Protein AF-0000000076604601 (afdb_homodimer)

Structure (mmCIF, N/CA/C/O backbone):
data_AF-0000000076604601-model_v1
#
loop_
_entity.id
_entity.type
_entity.pdbx_description
1 polymer 'GNAT family N-acetyltransferase'
#
loop_
_atom_site.group_PDB
_atom_site.id
_atom_site.type_symbol
_atom_site.label_atom_id
_atom_site.label_alt_id
_atom_site.label_comp_id
_atom_site.label_asym_id
_atom_site.label_entity_id
_atom_site.label_seq_id
_atom_site.pdbx_PDB_ins_code
_atom_site.Cartn_x
_atom_site.Cartn_y
_atom_site.Cartn_z
_atom_site.occupancy
_atom_site.B_iso_or_equiv
_atom_site.auth_seq_id
_atom_site.auth_comp_id
_atom_site.auth_asym_id
_atom_site.auth_atom_id
_atom_site.pdbx_PDB_model_num
ATOM 1 N N . MET A 1 1 ? 18.906 -7.867 -16.688 1 62.47 1 MET A N 1
ATOM 2 C CA . MET A 1 1 ? 18.516 -7.91 -15.273 1 62.47 1 MET A CA 1
ATOM 3 C C . MET A 1 1 ? 17.484 -9 -15.031 1 62.47 1 MET A C 1
ATOM 5 O O . MET A 1 1 ? 16.438 -9.039 -15.695 1 62.47 1 MET A O 1
ATOM 9 N N . SER A 1 2 ? 17.812 -10.211 -14.391 1 83.69 2 SER A N 1
ATOM 10 C CA . SER A 1 2 ? 17.016 -11.422 -14.547 1 83.69 2 SER A CA 1
ATOM 11 C C . SER A 1 2 ? 16.109 -11.641 -13.336 1 83.69 2 SER A C 1
ATOM 13 O O . SER A 1 2 ? 16.531 -11.469 -12.195 1 83.69 2 SER A O 1
ATOM 15 N N . ILE A 1 3 ? 14.797 -11.734 -13.438 1 94.38 3 ILE A N 1
ATOM 16 C CA . ILE A 1 3 ? 13.797 -12.109 -12.438 1 94.38 3 ILE A CA 1
ATOM 17 C C . ILE A 1 3 ? 13.945 -13.586 -12.102 1 94.38 3 ILE A C 1
ATOM 19 O O . ILE A 1 3 ? 14.141 -14.422 -12.992 1 94.38 3 ILE A O 1
ATOM 23 N N . THR A 1 4 ? 13.977 -13.922 -10.805 1 96.75 4 THR A N 1
ATOM 24 C CA . THR A 1 4 ? 13.984 -15.312 -10.367 1 96.75 4 THR A CA 1
ATOM 25 C C . THR A 1 4 ? 12.891 -15.555 -9.328 1 96.75 4 THR A C 1
ATOM 27 O O . THR A 1 4 ? 12.453 -14.625 -8.648 1 96.75 4 THR A O 1
ATOM 30 N N . LEU A 1 5 ? 12.438 -16.797 -9.266 1 97.94 5 LEU A N 1
ATOM 31 C CA . LEU A 1 5 ? 11.469 -17.219 -8.266 1 97.94 5 LEU A CA 1
ATOM 32 C C . LEU A 1 5 ? 12.141 -18.094 -7.203 1 97.94 5 LEU A C 1
ATOM 34 O O . LEU A 1 5 ? 12.914 -19 -7.531 1 97.94 5 LEU A O 1
ATOM 38 N N . HIS A 1 6 ? 11.852 -17.75 -6.004 1 97.38 6 HIS A N 1
ATOM 39 C CA . HIS A 1 6 ? 12.406 -18.484 -4.875 1 97.38 6 HIS A CA 1
ATOM 40 C C . HIS A 1 6 ? 11.305 -18.922 -3.908 1 97.38 6 HIS A C 1
ATOM 42 O O . HIS A 1 6 ? 10.586 -18.078 -3.367 1 97.38 6 HIS A O 1
ATOM 48 N N . GLU A 1 7 ? 11.242 -20.266 -3.752 1 98 7 GLU A N 1
ATOM 49 C CA . GLU A 1 7 ? 10.266 -20.734 -2.771 1 98 7 GLU A CA 1
ATOM 50 C C . GLU A 1 7 ? 10.539 -20.141 -1.395 1 98 7 GLU A C 1
ATOM 52 O O . GLU A 1 7 ? 11.68 -20.109 -0.941 1 98 7 GLU A O 1
ATOM 57 N N . VAL A 1 8 ? 9.5 -19.672 -0.761 1 98.56 8 VAL A N 1
ATOM 58 C CA . VAL A 1 8 ? 9.664 -19.016 0.536 1 98.56 8 VAL A CA 1
ATOM 59 C C . VAL A 1 8 ? 9.812 -20.078 1.628 1 98.56 8 VAL A C 1
ATOM 61 O O . VAL A 1 8 ? 8.945 -20.938 1.798 1 98.56 8 VAL A O 1
ATOM 64 N N . LEU A 1 9 ? 10.883 -20 2.318 1 97.31 9 LEU A N 1
ATOM 65 C CA . LEU A 1 9 ? 11.086 -20.891 3.451 1 97.31 9 LEU A CA 1
ATOM 66 C C . LEU A 1 9 ? 10.305 -20.422 4.668 1 97.31 9 LEU A C 1
ATOM 68 O O . LEU A 1 9 ? 10 -19.234 4.797 1 97.31 9 LEU A O 1
ATOM 72 N N . GLN A 1 10 ? 9.977 -21.406 5.508 1 97.44 10 GLN A N 1
ATOM 73 C CA . GLN A 1 10 ? 9.266 -21.062 6.73 1 97.44 10 GLN A CA 1
ATOM 74 C C . GLN A 1 10 ? 10.047 -20.031 7.543 1 97.44 10 GLN A C 1
ATOM 76 O O . GLN A 1 10 ? 9.453 -19.156 8.188 1 97.44 10 GLN A O 1
ATOM 81 N N . SER A 1 11 ? 11.367 -20.078 7.52 1 97.56 11 SER A N 1
ATOM 82 C CA . SER A 1 11 ? 12.211 -19.141 8.25 1 97.56 11 SER A CA 1
ATOM 83 C C . SER A 1 11 ? 12.062 -17.719 7.707 1 97.56 11 SER A C 1
ATOM 85 O O . SER A 1 11 ? 12.484 -16.766 8.352 1 97.56 11 SER A O 1
ATOM 87 N N . GLU A 1 12 ? 11.492 -17.531 6.496 1 97.94 12 GLU A N 1
ATOM 88 C CA . GLU A 1 12 ? 11.312 -16.234 5.848 1 97.94 12 GLU A CA 1
ATOM 89 C C . GLU A 1 12 ? 9.875 -15.75 5.984 1 97.94 12 GLU A C 1
ATOM 91 O O . GLU A 1 12 ? 9.484 -14.773 5.344 1 97.94 12 GLU A O 1
ATOM 96 N N . LYS A 1 13 ? 9.109 -16.438 6.824 1 98.06 13 LYS A N 1
ATOM 97 C CA . LYS A 1 13 ? 7.664 -16.219 6.879 1 98.06 13 LYS A CA 1
ATOM 98 C C . LYS A 1 13 ? 7.344 -14.781 7.277 1 98.06 13 LYS A C 1
ATOM 100 O O . LYS A 1 13 ? 6.355 -14.211 6.809 1 98.06 13 LYS A O 1
ATOM 105 N N . ASP A 1 14 ? 8.18 -14.203 8.164 1 98 14 ASP A N 1
ATOM 106 C CA . ASP A 1 14 ? 7.879 -12.852 8.633 1 98 14 ASP A CA 1
ATOM 107 C C . ASP A 1 14 ? 8.039 -11.836 7.512 1 98 14 ASP A C 1
ATOM 109 O O . ASP A 1 14 ? 7.281 -10.867 7.43 1 98 14 ASP A O 1
ATOM 113 N N . VAL A 1 15 ? 9.039 -12.031 6.648 1 98.5 15 VAL A N 1
ATOM 114 C CA . VAL A 1 15 ? 9.211 -11.164 5.492 1 98.5 15 VAL A CA 1
ATOM 115 C C . VAL A 1 15 ? 7.988 -11.25 4.586 1 98.5 15 VAL A C 1
ATOM 117 O O . VAL A 1 15 ? 7.445 -10.234 4.156 1 98.5 15 VAL A O 1
ATOM 120 N N . LEU A 1 16 ? 7.555 -12.453 4.352 1 98.75 16 LEU A N 1
ATOM 121 C CA . LEU A 1 16 ? 6.391 -12.664 3.498 1 98.75 16 LEU A CA 1
ATOM 122 C C . LEU A 1 16 ? 5.145 -12.039 4.117 1 98.75 16 LEU A C 1
ATOM 124 O O . LEU A 1 16 ? 4.324 -11.453 3.408 1 98.75 16 LEU A O 1
ATOM 128 N N . ARG A 1 17 ? 5.012 -12.172 5.387 1 98.5 17 ARG A N 1
ATOM 129 C CA . ARG A 1 17 ? 3.869 -11.586 6.078 1 98.5 17 ARG A CA 1
ATOM 130 C C . ARG A 1 17 ? 3.812 -10.078 5.867 1 98.5 17 ARG A C 1
ATOM 132 O O . ARG A 1 17 ? 2.738 -9.516 5.633 1 98.5 17 ARG A O 1
ATOM 139 N N . ASN A 1 18 ? 4.934 -9.477 5.949 1 98.62 18 ASN A N 1
ATOM 140 C CA . ASN A 1 18 ? 5 -8.039 5.73 1 98.62 18 ASN A CA 1
ATOM 141 C C . ASN A 1 18 ? 4.652 -7.676 4.289 1 98.62 18 ASN A C 1
ATOM 143 O O . ASN A 1 18 ? 3.928 -6.711 4.047 1 98.62 18 ASN A O 1
ATOM 147 N N . PHE A 1 19 ? 5.102 -8.438 3.357 1 98.81 19 PHE A N 1
ATOM 148 C CA . PHE A 1 19 ? 4.746 -8.234 1.959 1 98.81 19 PHE A CA 1
ATOM 149 C C . PHE A 1 19 ? 3.248 -8.406 1.749 1 98.81 19 PHE A C 1
ATOM 151 O O . PHE A 1 19 ? 2.625 -7.637 1.012 1 98.81 19 PHE A O 1
ATOM 158 N N . TYR A 1 20 ? 2.695 -9.398 2.436 1 98.75 20 TYR A N 1
ATOM 159 C CA . TYR A 1 20 ? 1.266 -9.648 2.295 1 98.75 20 TYR A CA 1
ATOM 160 C C . TYR A 1 20 ? 0.453 -8.461 2.811 1 98.75 20 TYR A C 1
ATOM 162 O O . TYR A 1 20 ? -0.611 -8.148 2.271 1 98.75 20 TYR A O 1
ATOM 170 N N . SER A 1 21 ? 0.973 -7.887 3.848 1 98.81 21 SER A N 1
ATOM 171 C CA . SER A 1 21 ? 0.26 -6.723 4.363 1 98.81 21 SER A CA 1
ATOM 172 C C . SER A 1 21 ? 0.215 -5.598 3.33 1 98.81 21 SER A C 1
ATOM 174 O O . SER A 1 21 ? -0.824 -4.965 3.143 1 98.81 21 SER A O 1
ATOM 176 N N . LEU A 1 22 ? 1.315 -5.336 2.631 1 98.88 22 LEU A N 1
ATOM 177 C CA . LEU A 1 22 ? 1.355 -4.344 1.562 1 98.88 22 LEU A CA 1
ATOM 178 C C . LEU A 1 22 ? 0.393 -4.715 0.439 1 98.88 22 LEU A C 1
ATOM 180 O O . LEU A 1 22 ? -0.354 -3.865 -0.051 1 98.88 22 LEU A O 1
ATOM 184 N N . TYR A 1 23 ? 0.396 -5.965 0.127 1 98.75 23 TYR A N 1
ATOM 185 C CA . TYR A 1 23 ? -0.449 -6.496 -0.937 1 98.75 23 TYR A CA 1
ATOM 186 C C . TYR A 1 23 ? -1.925 -6.32 -0.6 1 98.75 23 TYR A C 1
ATOM 188 O O . TYR A 1 23 ? -2.701 -5.828 -1.424 1 98.75 23 TYR A O 1
ATOM 196 N N . LEU A 1 24 ? -2.281 -6.715 0.563 1 98.69 24 LEU A N 1
ATOM 197 C CA . LEU A 1 24 ? -3.682 -6.66 0.97 1 98.69 24 LEU A CA 1
ATOM 198 C C . LEU A 1 24 ? -4.156 -5.219 1.09 1 98.69 24 LEU A C 1
ATOM 200 O O . LEU A 1 24 ? -5.32 -4.918 0.812 1 98.69 24 LEU A O 1
ATOM 204 N N . HIS A 1 25 ? -3.264 -4.363 1.43 1 98.81 25 HIS A N 1
ATOM 205 C CA . HIS A 1 25 ? -3.605 -2.943 1.392 1 98.81 25 HIS A CA 1
ATOM 206 C C . HIS A 1 25 ? -3.908 -2.488 -0.032 1 98.81 25 HIS A C 1
ATOM 208 O O . HIS A 1 25 ? -4.91 -1.812 -0.272 1 98.81 25 HIS A O 1
ATOM 214 N N . ASP A 1 26 ? -3.059 -2.846 -0.984 1 98.44 26 ASP A N 1
ATOM 215 C CA . ASP A 1 26 ? -3.32 -2.531 -2.385 1 98.44 26 ASP A CA 1
ATOM 216 C C . ASP A 1 26 ? -4.672 -3.09 -2.832 1 98.44 26 ASP A C 1
ATOM 218 O O . ASP A 1 26 ? -5.449 -2.398 -3.49 1 98.44 26 ASP A O 1
ATOM 222 N N . LEU A 1 27 ? -4.945 -4.297 -2.408 1 97.94 27 LEU A N 1
ATOM 223 C CA . LEU A 1 27 ? -6.141 -5.02 -2.822 1 97.94 27 LEU A CA 1
ATOM 224 C C . LEU A 1 27 ? -7.391 -4.391 -2.221 1 97.94 27 LEU A C 1
ATOM 226 O O . LEU A 1 27 ? -8.469 -4.441 -2.82 1 97.94 27 LEU A O 1
ATOM 230 N N . SER A 1 28 ? -7.258 -3.775 -1.108 1 97.75 28 SER A N 1
ATOM 231 C CA . SER A 1 28 ? -8.391 -3.227 -0.366 1 97.75 28 SER A CA 1
ATOM 232 C C . SER A 1 28 ? -9.047 -2.08 -1.126 1 97.75 28 SER A C 1
ATOM 234 O O . SER A 1 28 ? -10.156 -1.67 -0.8 1 97.75 28 SER A O 1
ATOM 236 N N . LYS A 1 29 ? -8.406 -1.606 -2.17 1 97.12 29 LYS A N 1
ATOM 237 C CA . LYS A 1 29 ? -8.992 -0.604 -3.055 1 97.12 29 LYS A CA 1
ATOM 238 C C . LYS A 1 29 ? -10.18 -1.177 -3.822 1 97.12 29 LYS A C 1
ATOM 240 O O . LYS A 1 29 ? -11.062 -0.433 -4.254 1 97.12 29 LYS A O 1
ATOM 245 N N . PHE A 1 30 ? -10.195 -2.451 -3.926 1 96.94 30 PHE A N 1
ATOM 246 C CA . PHE A 1 30 ? -11.125 -3.059 -4.871 1 96.94 30 PHE A CA 1
ATOM 247 C C . PHE A 1 30 ? -12.141 -3.93 -4.141 1 96.94 30 PHE A C 1
ATOM 249 O O . PHE A 1 30 ? -13.008 -4.539 -4.77 1 96.94 30 PHE A O 1
ATOM 256 N N . THR A 1 31 ? -12.055 -4.047 -2.867 1 94.75 31 THR A N 1
ATOM 257 C CA . THR A 1 31 ? -12.984 -4.855 -2.08 1 94.75 31 THR A CA 1
ATOM 258 C C . THR A 1 31 ? -13.203 -4.234 -0.704 1 94.75 31 THR A C 1
ATOM 260 O O . THR A 1 31 ? -12.273 -3.686 -0.107 1 94.75 31 THR A O 1
ATOM 263 N N . SER A 1 32 ? -14.367 -4.371 -0.165 1 90.62 32 SER A N 1
ATOM 264 C CA . SER A 1 32 ? -14.703 -3.844 1.153 1 90.62 32 SER A CA 1
ATOM 265 C C . SER A 1 32 ? -14.547 -4.91 2.23 1 90.62 32 SER A C 1
ATOM 267 O O . SER A 1 32 ? -14.773 -4.645 3.414 1 90.62 32 SER A O 1
ATOM 269 N N . THR A 1 33 ? -14.086 -6.047 1.831 1 92.38 33 THR A N 1
ATOM 270 C CA . THR A 1 33 ? -14.086 -7.172 2.76 1 92.38 33 THR A CA 1
ATOM 271 C C . THR A 1 33 ? -12.797 -7.203 3.578 1 92.38 33 THR A C 1
ATOM 273 O O . THR A 1 33 ? -12.719 -7.895 4.594 1 92.38 33 THR A O 1
ATOM 276 N N . LEU A 1 34 ? -11.828 -6.531 3.141 1 95.06 34 LEU A N 1
ATOM 277 C CA . LEU A 1 34 ? -10.562 -6.504 3.855 1 95.06 34 LEU A CA 1
ATOM 278 C C . LEU A 1 34 ? -10.57 -5.441 4.949 1 95.06 34 LEU A C 1
ATOM 280 O O . LEU A 1 34 ? -11.031 -4.32 4.727 1 95.06 34 LEU A O 1
ATOM 284 N N . GLU A 1 35 ? -10.125 -5.898 6.109 1 95 35 GLU A N 1
ATOM 285 C CA . GLU A 1 35 ? -10.047 -4.988 7.246 1 95 35 GLU A CA 1
ATOM 286 C C . GLU A 1 35 ? -8.648 -4.984 7.852 1 95 35 GLU A C 1
ATOM 288 O O . GLU A 1 35 ? -8.016 -6.039 7.984 1 95 35 GLU A O 1
ATOM 293 N N . ILE A 1 36 ? -8.203 -3.842 8.164 1 97.06 36 ILE A N 1
ATOM 294 C CA . ILE A 1 36 ? -6.902 -3.719 8.82 1 97.06 36 ILE A CA 1
ATOM 295 C C . ILE A 1 36 ? -7.02 -4.129 10.289 1 97.06 36 ILE A C 1
ATOM 297 O O . ILE A 1 36 ? -8.07 -3.928 10.906 1 97.06 36 ILE A O 1
ATOM 301 N N . SER A 1 37 ? -5.988 -4.688 10.898 1 96.88 37 SER A N 1
ATOM 302 C CA . SER A 1 37 ? -5.965 -5.086 12.305 1 96.88 37 SER A CA 1
ATOM 303 C C . SER A 1 37 ? -5.805 -3.875 13.219 1 96.88 37 SER A C 1
ATOM 305 O O . SER A 1 37 ? -5.48 -2.779 12.75 1 96.88 37 SER A O 1
ATOM 307 N N . GLU A 1 38 ? -5.957 -4.102 14.508 1 95.12 38 GLU A N 1
ATOM 308 C CA . GLU A 1 38 ? -5.758 -3.049 15.5 1 95.12 38 GLU A CA 1
ATOM 309 C C . GLU A 1 38 ? -4.293 -2.639 15.578 1 95.12 38 GLU A C 1
ATOM 311 O O . GLU A 1 38 ? -3.973 -1.546 16.047 1 95.12 38 GLU A O 1
ATOM 316 N N . GLU A 1 39 ? -3.475 -3.521 15.102 1 97 39 GLU A N 1
ATOM 317 C CA . GLU A 1 39 ? -2.039 -3.258 15.148 1 97 39 GLU A CA 1
ATOM 318 C C . GLU A 1 39 ? -1.574 -2.496 13.914 1 97 39 GLU A C 1
ATOM 320 O O . GLU A 1 39 ? -0.395 -2.16 13.789 1 97 39 GLU A O 1
ATOM 325 N N . GLY A 1 40 ? -2.424 -2.252 12.961 1 97.88 40 GLY A N 1
ATOM 326 C CA . GLY A 1 40 ? -2.121 -1.376 11.844 1 97.88 40 GLY A CA 1
ATOM 327 C C . GLY A 1 40 ? -1.526 -2.109 10.656 1 97.88 40 GLY A C 1
ATOM 328 O O . GLY A 1 40 ? -0.735 -1.54 9.898 1 97.88 40 GLY A O 1
ATOM 329 N N . TYR A 1 41 ? -1.807 -3.412 10.586 1 97.88 41 TYR A N 1
ATOM 330 C CA . TYR A 1 41 ? -1.381 -4.176 9.422 1 97.88 41 TYR A CA 1
ATOM 331 C C . TYR A 1 41 ? -2.482 -5.117 8.953 1 97.88 41 TYR A C 1
ATOM 333 O O . TYR A 1 41 ? -3.422 -5.402 9.703 1 97.88 41 TYR A O 1
ATOM 341 N N . PHE A 1 42 ? -2.428 -5.535 7.707 1 98.38 42 PHE A N 1
ATOM 342 C CA . PHE A 1 42 ? -3.338 -6.531 7.152 1 98.38 42 PHE A CA 1
ATOM 343 C C . PHE A 1 42 ? -2.777 -7.938 7.332 1 98.38 42 PHE A C 1
ATOM 345 O O . PHE A 1 42 ? -1.564 -8.141 7.246 1 98.38 42 PHE A O 1
ATOM 352 N N . GLU A 1 43 ? -3.666 -8.82 7.574 1 96.62 43 GLU A N 1
ATOM 353 C CA . GLU A 1 43 ? -3.271 -10.219 7.711 1 96.62 43 GLU A CA 1
ATOM 354 C C . GLU A 1 43 ? -4.031 -11.109 6.73 1 96.62 43 GLU A C 1
ATOM 356 O O . GLU A 1 43 ? -5.238 -10.945 6.543 1 96.62 43 GLU A O 1
ATOM 361 N N . PHE A 1 44 ? -3.232 -11.938 6.086 1 95.94 44 PHE A N 1
ATOM 362 C CA . PHE A 1 44 ? -3.869 -12.922 5.215 1 95.94 44 PHE A CA 1
ATOM 363 C C . PHE A 1 44 ? -4.461 -14.062 6.027 1 95.94 44 PHE A C 1
ATOM 365 O O . PHE A 1 44 ? -3.762 -14.695 6.82 1 95.94 44 PHE A O 1
ATOM 372 N N . ASP A 1 45 ? -5.746 -14.297 5.691 1 91.06 45 ASP A N 1
ATOM 373 C CA . ASP A 1 45 ? -6.395 -15.438 6.34 1 91.06 45 ASP A CA 1
ATOM 374 C C . ASP A 1 45 ? -5.773 -16.75 5.895 1 91.06 45 ASP A C 1
ATOM 376 O O . ASP A 1 45 ? -5.664 -17.016 4.695 1 91.06 45 ASP A O 1
ATOM 380 N N . GLY A 1 46 ? -5.297 -17.578 6.766 1 93.94 46 GLY A N 1
ATOM 381 C CA . GLY A 1 46 ? -4.723 -18.875 6.441 1 93.94 46 GLY A CA 1
ATOM 382 C C . GLY A 1 46 ? -3.227 -18.828 6.195 1 93.94 46 GLY A C 1
ATOM 383 O O . GLY A 1 46 ? -2.645 -19.766 5.664 1 93.94 46 GLY A O 1
ATOM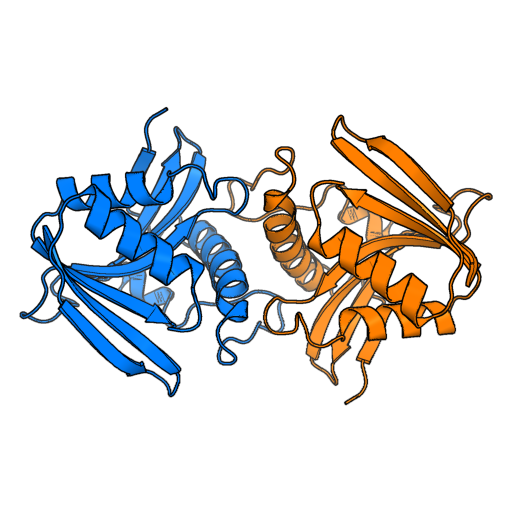 384 N N . PHE A 1 47 ? -2.639 -17.703 6.48 1 96.88 47 PHE A N 1
ATOM 385 C CA . PHE A 1 47 ? -1.213 -17.5 6.254 1 96.88 47 PHE A CA 1
ATOM 386 C C . PHE A 1 47 ? -0.402 -18.641 6.855 1 96.88 47 PHE A C 1
ATOM 388 O O . PHE A 1 47 ? 0.59 -19.094 6.27 1 96.88 47 PHE A O 1
ATOM 395 N N . GLU A 1 48 ? -0.847 -19.188 7.941 1 90.94 48 GLU A N 1
ATOM 396 C CA . GLU A 1 48 ? -0.112 -20.234 8.641 1 90.94 48 GLU A CA 1
ATOM 397 C C . GLU A 1 48 ? -0.146 -21.547 7.867 1 90.94 48 GLU A C 1
ATOM 399 O O . GLU A 1 48 ? 0.666 -22.438 8.117 1 90.94 48 GLU A O 1
ATOM 404 N N . LYS A 1 49 ? -1.022 -21.703 6.934 1 95.69 49 LYS A N 1
ATOM 405 C CA . LYS A 1 49 ? -1.195 -22.953 6.188 1 95.69 49 LYS A CA 1
ATOM 406 C C . LYS A 1 49 ? -0.098 -23.125 5.141 1 95.69 49 LYS A C 1
ATOM 408 O O . LYS A 1 49 ? 0.11 -24.234 4.629 1 95.69 49 LYS A O 1
ATOM 413 N N . PHE A 1 50 ? 0.602 -22.062 4.844 1 97.25 50 PHE A N 1
ATOM 414 C CA . PHE A 1 50 ? 1.553 -22.078 3.738 1 97.25 50 PHE A CA 1
ATOM 415 C C . PHE A 1 50 ? 2.605 -23.156 3.941 1 97.25 50 PHE A C 1
ATOM 417 O O . PHE A 1 50 ? 3.055 -23.781 2.979 1 97.25 50 PHE A O 1
ATOM 424 N N . TRP A 1 51 ? 2.889 -23.516 5.133 1 96.5 51 TRP A N 1
ATOM 425 C CA . TRP A 1 51 ? 3.938 -24.5 5.395 1 96.5 51 TRP A CA 1
ATOM 426 C C . TRP A 1 51 ? 3.381 -25.703 6.141 1 96.5 51 TRP A C 1
ATOM 428 O O . T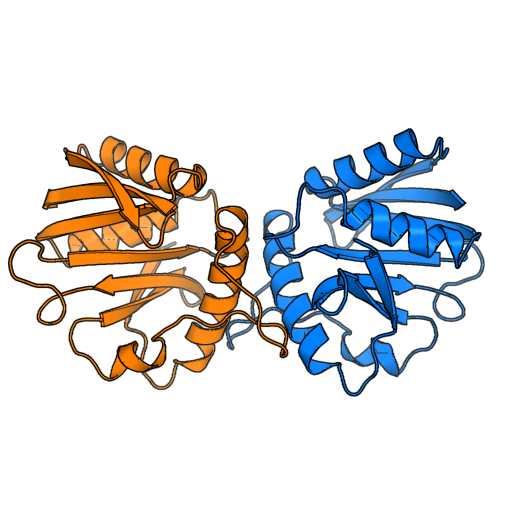RP A 1 51 ? 4.129 -26.609 6.508 1 96.5 51 TRP A O 1
ATOM 438 N N . GLU A 1 52 ? 2.16 -25.719 6.262 1 96.44 52 GLU A N 1
ATOM 439 C CA . GLU A 1 52 ? 1.511 -26.844 6.941 1 96.44 52 GLU A CA 1
ATOM 440 C C . GLU A 1 52 ? 0.761 -27.719 5.953 1 96.44 52 GLU A C 1
ATOM 442 O O . GLU A 1 52 ? 0.577 -28.922 6.195 1 96.44 52 GLU A O 1
ATOM 447 N N . VAL A 1 53 ? 0.31 -27.125 4.918 1 96.5 53 VAL A N 1
ATOM 448 C CA . VAL A 1 53 ? -0.48 -27.844 3.918 1 96.5 53 VAL A CA 1
ATOM 449 C C . VAL A 1 53 ? 0.31 -27.953 2.615 1 96.5 53 VAL A C 1
ATOM 451 O O . VAL A 1 53 ? 0.738 -26.938 2.057 1 96.5 53 VAL A O 1
ATOM 454 N N . GLU A 1 54 ? 0.453 -29.188 2.16 1 96 54 GLU A N 1
ATOM 455 C CA . GLU A 1 54 ? 1.157 -29.391 0.899 1 96 54 GLU A CA 1
ATOM 456 C C . GLU A 1 54 ? 0.368 -28.828 -0.277 1 96 54 GLU A C 1
ATOM 458 O O . GLU A 1 54 ? -0.852 -28.984 -0.348 1 96 54 GLU A O 1
ATOM 463 N N . GLY A 1 55 ? 1.044 -28.109 -1.208 1 96.88 55 GLY A N 1
ATOM 464 C CA . GLY A 1 55 ? 0.404 -27.609 -2.412 1 96.88 55 GLY A CA 1
ATOM 465 C C . GLY A 1 55 ? 0.087 -26.125 -2.346 1 96.88 55 GLY A C 1
ATOM 466 O O . GLY A 1 55 ? -0.38 -25.531 -3.324 1 96.88 55 GLY A O 1
ATOM 467 N N . ILE A 1 56 ? 0.186 -25.578 -1.167 1 97.88 56 ILE A N 1
ATOM 468 C CA . ILE A 1 56 ? 0.161 -24.125 -1.029 1 97.88 56 ILE A CA 1
ATOM 469 C C . ILE A 1 56 ? 1.589 -23.578 -0.957 1 97.88 56 ILE A C 1
ATOM 471 O O . ILE A 1 56 ? 2.26 -23.719 0.068 1 97.88 56 ILE A O 1
ATOM 475 N N . VAL A 1 57 ? 2.082 -22.953 -1.998 1 98.06 57 VAL A N 1
ATOM 476 C CA . VAL A 1 57 ? 3.514 -22.703 -2.127 1 98.06 57 VAL A CA 1
ATOM 477 C C . VAL A 1 57 ? 3.75 -21.234 -2.453 1 98.06 57 VAL A C 1
ATOM 479 O O . VAL A 1 57 ? 3.57 -20.812 -3.596 1 98.06 57 VAL A O 1
ATOM 482 N N . PRO A 1 58 ? 4.195 -20.469 -1.526 1 98.69 58 PRO A N 1
ATOM 483 C CA . PRO A 1 58 ? 4.598 -19.094 -1.81 1 98.69 58 PRO A CA 1
ATOM 484 C C . PRO A 1 58 ? 5.996 -19 -2.41 1 98.69 58 PRO A C 1
ATOM 486 O O . PRO A 1 58 ? 6.895 -19.75 -2.014 1 98.69 58 PRO A O 1
ATOM 489 N N . TYR A 1 59 ? 6.129 -18.109 -3.373 1 98.75 59 TYR A N 1
ATOM 490 C CA . TYR A 1 59 ? 7.41 -17.781 -3.98 1 98.75 59 TYR A CA 1
ATOM 491 C C . TYR A 1 59 ? 7.703 -16.281 -3.832 1 98.75 59 TYR A C 1
ATOM 493 O O . TYR A 1 59 ? 6.82 -15.445 -4.047 1 98.75 59 TYR A O 1
ATOM 501 N N . PHE A 1 60 ? 8.93 -15.992 -3.463 1 98.75 60 PHE A N 1
ATOM 502 C CA . PHE A 1 60 ? 9.383 -14.625 -3.658 1 98.75 60 PHE A CA 1
ATOM 503 C C . PHE A 1 60 ? 9.758 -14.375 -5.113 1 98.75 60 PHE A C 1
ATOM 505 O O . PHE A 1 60 ? 10.344 -15.242 -5.766 1 98.75 60 PHE A O 1
ATOM 512 N N . ILE A 1 61 ? 9.406 -13.25 -5.598 1 98.69 61 ILE A N 1
ATOM 513 C CA . ILE A 1 61 ? 9.938 -12.727 -6.852 1 98.69 61 ILE A CA 1
ATOM 514 C C . ILE A 1 61 ? 11.164 -11.867 -6.574 1 98.69 61 ILE A C 1
ATOM 516 O O . ILE A 1 61 ? 11.078 -10.867 -5.855 1 98.69 61 ILE A O 1
ATOM 520 N N . LYS A 1 62 ? 12.289 -12.258 -7.188 1 97.81 62 LYS A N 1
ATOM 521 C CA . LYS A 1 62 ? 13.523 -11.531 -6.926 1 97.81 62 LYS A CA 1
ATOM 522 C C . LYS A 1 62 ? 14.078 -10.898 -8.203 1 97.81 62 LYS A C 1
ATOM 524 O O . LYS A 1 62 ? 14.062 -11.523 -9.266 1 97.81 62 LYS A O 1
ATOM 529 N N . LEU A 1 63 ? 14.344 -9.641 -8.156 1 96.5 63 LEU A N 1
ATOM 530 C CA . LEU A 1 63 ? 15.148 -8.938 -9.156 1 96.5 63 LEU A CA 1
ATOM 531 C C . LEU A 1 63 ? 16.594 -8.828 -8.703 1 96.5 63 LEU A C 1
ATOM 533 O O . LEU A 1 63 ? 16.922 -8.062 -7.793 1 96.5 63 LEU A O 1
ATOM 537 N N . GLU A 1 64 ? 17.375 -9.664 -9.297 1 90.31 64 GLU A N 1
ATOM 538 C CA . GLU A 1 64 ? 18.719 -9.898 -8.773 1 90.31 64 GLU A CA 1
ATOM 539 C C . GLU A 1 64 ? 18.672 -10.445 -7.348 1 90.31 64 GLU A C 1
ATOM 541 O O . GLU A 1 64 ? 18.094 -11.508 -7.109 1 90.31 64 GLU A O 1
ATOM 546 N N . GLU A 1 65 ? 19.031 -9.742 -6.367 1 89.44 65 GLU A N 1
ATOM 547 C CA . GLU A 1 65 ? 19.031 -10.289 -5.016 1 89.44 65 GLU A CA 1
ATOM 548 C C . GLU A 1 65 ? 17.969 -9.617 -4.152 1 89.44 65 GLU A C 1
ATOM 550 O O . GLU A 1 65 ? 17.781 -9.984 -2.988 1 89.44 65 GLU A O 1
ATOM 555 N N . ARG A 1 66 ? 17.234 -8.82 -4.797 1 94.75 66 ARG A N 1
ATOM 556 C CA . ARG A 1 66 ? 16.234 -8.062 -4.039 1 94.75 66 ARG A CA 1
ATOM 557 C C . ARG A 1 66 ? 14.844 -8.656 -4.211 1 94.75 66 ARG A C 1
ATOM 559 O O . ARG A 1 66 ? 14.406 -8.906 -5.332 1 94.75 66 ARG A O 1
ATOM 566 N N . ILE A 1 67 ? 14.148 -8.922 -3.111 1 98.31 67 ILE A N 1
ATOM 567 C CA . ILE A 1 67 ? 12.758 -9.359 -3.17 1 98.31 67 ILE A CA 1
ATOM 568 C C . ILE A 1 67 ? 11.867 -8.203 -3.594 1 98.31 67 ILE A C 1
ATOM 570 O O . ILE A 1 67 ? 11.82 -7.168 -2.922 1 98.31 67 ILE A O 1
ATOM 574 N N . ILE A 1 68 ? 11.086 -8.336 -4.699 1 98.19 68 ILE A N 1
ATOM 575 C CA . ILE A 1 68 ? 10.289 -7.219 -5.188 1 98.19 68 ILE A CA 1
ATOM 576 C C . ILE A 1 68 ? 8.812 -7.613 -5.234 1 98.19 68 ILE A C 1
ATOM 578 O O . ILE A 1 68 ? 7.973 -6.844 -5.699 1 98.19 68 ILE A O 1
ATOM 582 N N . GLY A 1 69 ? 8.5 -8.82 -4.789 1 98.69 69 GLY A N 1
ATOM 583 C CA . GLY A 1 69 ? 7.129 -9.305 -4.801 1 98.69 69 GLY A CA 1
ATOM 584 C C . GLY A 1 69 ? 7.012 -10.773 -4.457 1 98.69 69 GLY A C 1
ATOM 585 O O . GLY A 1 69 ? 7.938 -11.367 -3.896 1 98.69 69 GLY A O 1
ATOM 586 N N . PHE A 1 70 ? 5.785 -11.312 -4.719 1 98.88 70 PHE A N 1
ATOM 587 C CA . PHE A 1 70 ? 5.605 -12.734 -4.453 1 98.88 70 PHE A CA 1
ATOM 588 C C . PHE A 1 70 ? 4.488 -13.305 -5.312 1 98.88 70 PHE A C 1
ATOM 590 O O . PHE A 1 70 ? 3.719 -12.562 -5.922 1 98.88 70 PHE A O 1
ATOM 597 N N . ILE A 1 71 ? 4.484 -14.555 -5.43 1 98.81 71 ILE A N 1
ATOM 598 C CA . ILE A 1 71 ? 3.404 -15.352 -6.008 1 98.81 71 ILE A CA 1
ATOM 599 C C . ILE A 1 71 ? 2.971 -16.422 -5.016 1 98.81 71 ILE A C 1
ATOM 601 O O . ILE A 1 71 ? 3.809 -17.062 -4.379 1 98.81 71 ILE A O 1
ATOM 605 N N . LEU A 1 72 ? 1.743 -16.562 -4.793 1 98.75 72 LEU A N 1
ATOM 606 C CA . LEU A 1 72 ? 1.209 -17.719 -4.094 1 98.75 72 LEU A CA 1
ATOM 607 C C . LEU A 1 72 ? 0.645 -18.734 -5.078 1 98.75 72 LEU A C 1
ATOM 609 O O . LEU A 1 72 ? -0.384 -18.484 -5.711 1 98.75 72 LEU A O 1
ATOM 613 N N . LEU A 1 73 ? 1.288 -19.812 -5.199 1 98.5 73 LEU A N 1
ATOM 614 C CA . LEU A 1 73 ? 0.91 -20.859 -6.129 1 98.5 73 LEU A CA 1
ATOM 615 C C . LEU A 1 73 ? 0.206 -22 -5.398 1 98.5 73 LEU A C 1
ATOM 617 O O . LEU A 1 73 ? 0.675 -22.453 -4.355 1 98.5 73 LEU A O 1
ATOM 621 N N . LEU A 1 74 ? -0.936 -22.375 -5.914 1 97.5 74 LEU A N 1
ATOM 622 C CA . LEU A 1 74 ? -1.633 -23.562 -5.445 1 97.5 74 LEU A CA 1
ATOM 623 C C . LEU A 1 74 ? -1.379 -24.75 -6.375 1 97.5 74 LEU A C 1
ATOM 625 O O . LEU A 1 74 ? -1.459 -24.609 -7.598 1 97.5 74 LEU A O 1
ATOM 629 N N . GLU A 1 75 ? -0.959 -25.844 -5.793 1 96.31 75 GLU A N 1
ATOM 630 C CA . GLU A 1 75 ? -0.712 -27.047 -6.586 1 96.31 75 GLU A CA 1
ATOM 631 C C . GLU A 1 75 ? -1.225 -28.281 -5.867 1 96.31 75 GLU A C 1
ATOM 633 O O . GLU A 1 75 ? -1.854 -28.188 -4.812 1 96.31 75 GLU A O 1
ATOM 638 N N . ARG A 1 76 ? -1.104 -29.438 -6.59 1 93.44 76 ARG A N 1
ATOM 639 C CA . ARG A 1 76 ? -1.479 -30.703 -5.969 1 93.44 76 ARG A CA 1
ATOM 640 C C . ARG A 1 76 ? -0.58 -31.016 -4.781 1 93.44 76 ARG A C 1
ATOM 642 O O . ARG A 1 76 ? 0.605 -30.688 -4.785 1 93.44 76 ARG A O 1
ATOM 649 N N . PRO A 1 77 ? -1.101 -31.594 -3.742 1 93.5 77 PRO A N 1
ATOM 650 C CA . PRO A 1 77 ? -2.408 -32.25 -3.596 1 93.5 77 PRO A CA 1
ATOM 651 C C . PRO A 1 77 ? -3.475 -31.297 -3.049 1 93.5 77 PRO A C 1
ATOM 653 O O . PRO A 1 77 ? -4.633 -31.688 -2.896 1 93.5 77 PRO A O 1
ATOM 656 N N . PHE A 1 78 ? -3.113 -30.031 -2.703 1 94.06 78 PHE A N 1
ATOM 657 C CA . PHE A 1 78 ? -4.109 -29.078 -2.225 1 94.06 78 PHE A CA 1
ATOM 658 C C . PHE A 1 78 ? -5.223 -28.891 -3.25 1 94.06 78 PHE A C 1
ATOM 660 O O . PHE A 1 78 ? -6.402 -28.906 -2.9 1 94.06 78 PHE A O 1
ATOM 667 N N . LEU A 1 79 ? -4.762 -28.656 -4.531 1 92.25 79 LEU A N 1
ATOM 668 C CA . LEU A 1 79 ? -5.738 -28.578 -5.609 1 92.25 79 LEU A CA 1
ATOM 669 C C . LEU A 1 79 ? -6.23 -29.969 -6.008 1 92.25 79 LEU A C 1
ATOM 671 O O . LEU A 1 79 ? -5.453 -30.922 -6.031 1 92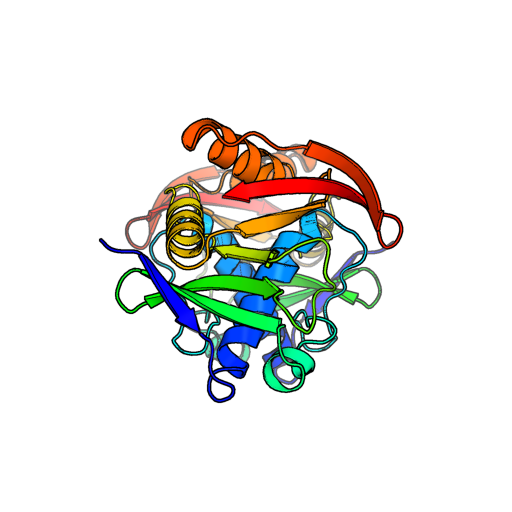.25 79 LEU A O 1
ATOM 675 N N . LYS A 1 80 ? -7.492 -29.969 -6.238 1 81.94 80 LYS A N 1
ATOM 676 C CA . LYS A 1 80 ? -8.055 -31.234 -6.688 1 81.94 80 LYS A CA 1
ATOM 677 C C . LYS A 1 80 ? -7.945 -31.375 -8.203 1 81.94 80 LYS A C 1
ATOM 679 O O . LYS A 1 80 ? -7.609 -30.422 -8.898 1 81.94 80 LYS A O 1
ATOM 684 N N . ALA A 1 81 ? -8.047 -32.562 -8.836 1 71.38 81 ALA A N 1
ATOM 685 C CA . ALA A 1 81 ? -7.664 -33.125 -10.117 1 71.38 81 ALA A CA 1
ATOM 686 C C . ALA A 1 81 ? -8.078 -32.25 -11.273 1 71.38 81 ALA A C 1
ATOM 688 O O . ALA A 1 81 ? -7.504 -32.312 -12.359 1 71.38 81 ALA A O 1
ATOM 689 N N . LEU A 1 82 ? -8.797 -31.219 -11.359 1 83.12 82 LEU A N 1
ATOM 690 C CA . LEU A 1 82 ? -9.172 -30.547 -12.594 1 83.12 82 LEU A CA 1
ATOM 691 C C . LEU A 1 82 ? -8.094 -29.547 -13 1 83.12 82 LEU A C 1
ATOM 693 O O . LEU A 1 82 ? -7.758 -29.438 -14.188 1 83.12 82 LEU A O 1
ATOM 697 N N . ASN A 1 83 ? -7.434 -28.891 -12.18 1 88.19 83 ASN A N 1
ATOM 698 C CA . ASN A 1 83 ? -6.34 -27.969 -12.477 1 88.19 83 ASN A CA 1
ATOM 699 C C . ASN A 1 83 ? -5.039 -28.422 -11.812 1 88.19 83 ASN A C 1
ATOM 701 O O . ASN A 1 83 ? -5.059 -28.984 -10.719 1 88.19 83 ASN A O 1
ATOM 705 N N . ASP A 1 84 ? -4.008 -28.188 -12.578 1 95.5 84 ASP A N 1
ATOM 706 C CA . ASP A 1 84 ? -2.695 -28.516 -12.039 1 95.5 84 ASP A CA 1
ATOM 707 C C . ASP A 1 84 ? -2.191 -27.422 -11.094 1 95.5 84 ASP A C 1
ATOM 709 O O . ASP A 1 84 ? -1.59 -27.719 -10.062 1 95.5 84 ASP A O 1
ATOM 713 N N . PHE A 1 85 ? -2.506 -26.188 -11.508 1 97.88 85 PHE A N 1
ATOM 714 C CA . PHE A 1 85 ? -1.958 -25.047 -10.781 1 97.88 85 PHE A CA 1
ATOM 715 C C . PHE A 1 85 ? -2.99 -23.922 -10.664 1 97.88 85 PHE A C 1
ATOM 717 O O . PHE A 1 85 ? -3.84 -23.766 -11.547 1 97.88 85 PHE A O 1
ATOM 724 N N . GLY A 1 86 ? -2.951 -23.188 -9.578 1 97.56 86 GLY A N 1
ATOM 725 C CA . GLY A 1 86 ? -3.674 -21.938 -9.383 1 97.56 86 GLY A CA 1
ATOM 726 C C . GLY A 1 86 ? -2.789 -20.812 -8.898 1 97.56 86 GLY A C 1
ATOM 727 O O . GLY A 1 86 ? -2.094 -20.953 -7.887 1 97.56 86 GLY A O 1
ATOM 728 N N . ILE A 1 87 ? -2.721 -19.781 -9.648 1 98.19 87 ILE A N 1
ATOM 729 C CA . ILE A 1 87 ? -2.055 -18.594 -9.133 1 98.19 87 ILE A CA 1
ATOM 730 C C . ILE A 1 87 ? -3.039 -17.766 -8.297 1 98.19 87 ILE A C 1
ATOM 732 O O . ILE A 1 87 ? -3.84 -17 -8.844 1 98.19 87 ILE A O 1
ATOM 736 N N . ASN A 1 88 ? -2.938 -17.938 -7.012 1 96.81 88 ASN A N 1
ATOM 737 C CA . ASN A 1 88 ? -3.877 -17.328 -6.078 1 96.81 88 ASN A CA 1
ATOM 738 C C . ASN A 1 88 ? -3.594 -15.836 -5.887 1 96.81 88 ASN A C 1
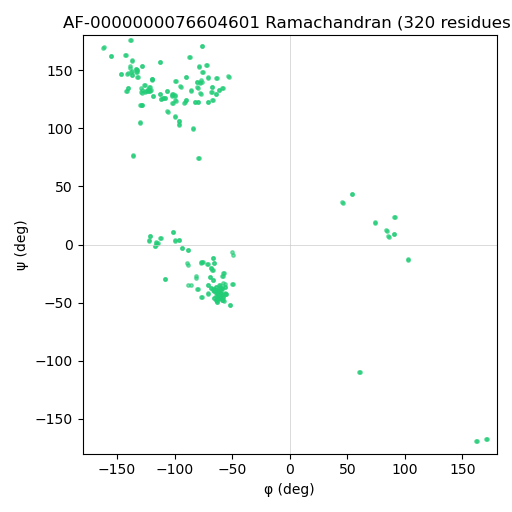ATOM 740 O O . ASN A 1 88 ? -4.52 -15.031 -5.777 1 96.81 88 ASN A O 1
ATOM 744 N N . ASP A 1 89 ? -2.373 -15.523 -5.715 1 97.88 89 ASP A N 1
ATOM 745 C CA . ASP A 1 89 ? -1.941 -14.141 -5.531 1 97.88 89 ASP A CA 1
ATOM 746 C C . ASP A 1 89 ? -0.681 -13.844 -6.34 1 97.88 89 ASP A C 1
ATOM 748 O O . ASP A 1 89 ? 0.182 -14.711 -6.492 1 97.88 89 ASP A O 1
ATOM 752 N N . ILE A 1 90 ? -0.573 -12.68 -6.82 1 98.56 90 ILE A N 1
ATOM 753 C CA . ILE A 1 90 ? 0.666 -12.125 -7.352 1 98.56 90 ILE A CA 1
ATOM 754 C C . ILE A 1 90 ? 0.787 -10.656 -6.938 1 98.56 90 ILE A C 1
ATOM 756 O O . ILE A 1 90 ? -0.187 -9.906 -7.008 1 98.56 90 ILE A O 1
ATOM 760 N N . PHE A 1 91 ? 1.905 -10.359 -6.516 1 98.75 91 PHE A N 1
ATOM 761 C CA . PHE A 1 91 ? 2.131 -9.016 -6.008 1 98.75 91 PHE A CA 1
ATOM 762 C C . PHE A 1 91 ? 3.516 -8.508 -6.402 1 98.75 91 PHE A C 1
ATOM 764 O O . PHE A 1 91 ? 4.5 -9.242 -6.297 1 98.75 91 PHE A O 1
ATOM 771 N N . ILE A 1 92 ? 3.594 -7.301 -6.926 1 98.62 92 ILE A N 1
ATOM 772 C CA . ILE A 1 92 ? 4.816 -6.551 -7.199 1 98.62 92 ILE A CA 1
ATOM 773 C C . ILE A 1 92 ? 4.793 -5.23 -6.43 1 98.62 92 ILE A C 1
ATOM 775 O O . ILE A 1 92 ? 3.773 -4.535 -6.406 1 98.62 92 ILE A O 1
ATOM 779 N N . LEU A 1 93 ? 5.906 -4.934 -5.758 1 98.69 93 LEU A N 1
ATOM 780 C CA . LEU A 1 93 ? 6.023 -3.643 -5.086 1 98.69 93 LEU A CA 1
ATOM 781 C C . LEU A 1 93 ? 5.742 -2.498 -6.055 1 98.69 93 LEU A C 1
ATOM 783 O O . LEU A 1 93 ? 6.18 -2.533 -7.207 1 98.69 93 LEU A O 1
ATOM 787 N N . ASN A 1 94 ? 5.113 -1.451 -5.516 1 98.44 94 ASN A N 1
ATOM 788 C CA . ASN A 1 94 ? 4.715 -0.317 -6.344 1 98.44 94 ASN A CA 1
ATOM 789 C C . ASN A 1 94 ? 5.906 0.285 -7.082 1 98.44 94 ASN A C 1
ATOM 791 O O . ASN A 1 94 ? 5.793 0.666 -8.25 1 98.44 94 ASN A O 1
ATOM 795 N N . LYS A 1 95 ? 7.031 0.32 -6.465 1 97.25 95 LYS A N 1
ATOM 796 C CA . LYS A 1 95 ? 8.258 0.874 -7.027 1 97.25 95 LYS A CA 1
ATOM 797 C C . LYS A 1 95 ? 8.625 0.178 -8.336 1 97.25 95 LYS A C 1
ATOM 799 O O . LYS A 1 95 ? 9.234 0.787 -9.219 1 97.25 95 LYS A O 1
ATOM 804 N N . TYR A 1 96 ? 8.172 -1.009 -8.5 1 97.12 96 TYR A N 1
ATOM 805 C CA . TYR A 1 96 ? 8.648 -1.834 -9.602 1 97.12 96 TYR A CA 1
ATOM 806 C C . TYR A 1 96 ? 7.523 -2.127 -10.594 1 97.12 96 TYR A C 1
ATOM 808 O O . TYR A 1 96 ? 7.727 -2.836 -11.578 1 97.12 96 TYR A O 1
ATOM 816 N N . LYS A 1 97 ? 6.344 -1.599 -10.328 1 96.75 97 LYS A N 1
ATOM 817 C CA . LYS A 1 97 ? 5.211 -1.856 -11.211 1 96.75 97 LYS A CA 1
ATOM 818 C C . LYS A 1 97 ? 5.363 -1.11 -12.531 1 96.75 97 LYS A C 1
ATOM 820 O O . LYS A 1 97 ? 6.078 -0.108 -12.609 1 96.75 97 LYS A O 1
ATOM 825 N N . GLY A 1 98 ? 4.762 -1.604 -13.555 1 94.25 98 GLY A N 1
ATOM 826 C CA . GLY A 1 98 ? 4.711 -0.938 -14.852 1 94.25 98 GLY A CA 1
ATOM 827 C C . GLY A 1 98 ? 5.934 -1.201 -15.703 1 94.25 98 GLY A C 1
ATOM 828 O O . GLY A 1 98 ? 6.133 -0.549 -16.734 1 94.25 98 GLY A O 1
ATOM 829 N N . LYS A 1 99 ? 6.738 -2.184 -15.25 1 93.94 99 LYS A N 1
ATOM 830 C CA . LYS A 1 99 ? 7.988 -2.443 -15.961 1 93.94 99 LYS A CA 1
ATOM 831 C C . LYS A 1 99 ? 7.992 -3.84 -16.578 1 93.94 99 LYS A C 1
ATOM 833 O O . LYS A 1 99 ? 9.023 -4.301 -17.078 1 93.94 99 LYS A O 1
ATOM 838 N N . GLY A 1 100 ? 6.914 -4.535 -16.406 1 95.19 100 GLY A N 1
ATOM 839 C CA . GLY A 1 100 ? 6.793 -5.859 -17 1 95.19 100 GLY A CA 1
ATOM 840 C C . GLY A 1 100 ? 7.367 -6.957 -16.125 1 95.19 100 GLY A C 1
ATOM 841 O O . GLY A 1 100 ? 7.406 -8.125 -16.531 1 95.19 100 GLY A O 1
ATOM 842 N N . LEU A 1 101 ? 7.773 -6.641 -14.938 1 97.12 101 LEU A N 1
ATOM 843 C CA . LEU A 1 101 ? 8.469 -7.59 -14.086 1 97.12 101 LEU A CA 1
ATOM 844 C C . LEU A 1 101 ? 7.523 -8.68 -13.594 1 97.12 101 LEU A C 1
ATOM 846 O O . LEU A 1 101 ? 7.922 -9.836 -13.453 1 97.12 101 LEU A O 1
ATOM 850 N N . GLY A 1 102 ? 6.273 -8.305 -13.359 1 97.56 102 GLY A N 1
ATOM 851 C CA . GLY A 1 102 ? 5.285 -9.305 -13 1 97.56 102 GLY A CA 1
ATOM 852 C C . GLY A 1 102 ? 5.059 -10.336 -14.078 1 97.56 102 GLY A C 1
ATOM 853 O O . GLY A 1 102 ? 4.996 -11.539 -13.797 1 97.56 102 GLY A O 1
ATOM 854 N N . ARG A 1 103 ? 4.961 -9.883 -15.258 1 97.06 103 ARG A N 1
ATOM 855 C CA . ARG A 1 103 ? 4.773 -10.797 -16.391 1 97.06 103 ARG A CA 1
ATOM 856 C C . ARG A 1 103 ? 5.977 -11.719 -16.547 1 97.06 103 ARG A C 1
ATOM 858 O O . ARG A 1 103 ? 5.82 -12.906 -16.828 1 97.06 103 ARG A O 1
ATOM 865 N N . GLU A 1 104 ? 7.129 -11.133 -16.391 1 97.25 104 GLU A N 1
ATOM 866 C CA . GLU A 1 104 ? 8.336 -11.945 -16.484 1 97.25 104 GLU A CA 1
ATOM 867 C C . GLU A 1 104 ? 8.352 -13.047 -15.43 1 97.25 104 GLU A C 1
ATOM 869 O O . GLU A 1 104 ? 8.75 -14.18 -15.711 1 97.25 104 GLU A O 1
ATOM 874 N N . ALA A 1 105 ? 7.949 -12.734 -14.258 1 98.06 105 ALA A N 1
ATOM 875 C CA . ALA A 1 105 ? 7.887 -13.719 -13.18 1 98.06 105 ALA A CA 1
ATOM 876 C C . ALA A 1 105 ? 6.934 -14.852 -13.531 1 98.06 105 ALA A C 1
ATOM 878 O O . ALA A 1 105 ? 7.258 -16.031 -13.336 1 98.06 105 ALA A O 1
ATOM 879 N N . VAL A 1 106 ? 5.75 -14.508 -14.047 1 98.38 106 VAL A N 1
ATOM 880 C CA . VAL A 1 106 ? 4.746 -15.508 -14.383 1 98.38 106 VAL A CA 1
ATOM 881 C C . VAL A 1 106 ? 5.254 -16.375 -15.539 1 98.38 106 VAL A C 1
ATOM 883 O O . VAL A 1 106 ? 5.062 -17.594 -15.539 1 98.38 106 VAL A O 1
ATOM 886 N N . LYS A 1 107 ? 5.926 -15.75 -16.484 1 97.62 107 LYS A N 1
ATOM 887 C CA . LYS A 1 107 ? 6.5 -16.5 -17.594 1 97.62 107 LYS A CA 1
ATOM 888 C C . LYS A 1 107 ? 7.516 -17.531 -17.109 1 97.62 107 LYS A C 1
ATOM 890 O O . LYS A 1 107 ? 7.562 -18.656 -17.594 1 97.62 107 LYS A O 1
ATOM 895 N N . GLN A 1 108 ? 8.305 -17.078 -16.172 1 97.12 108 GLN A N 1
ATOM 896 C CA . GLN A 1 108 ? 9.25 -18.016 -15.57 1 97.12 108 GLN A CA 1
ATOM 897 C C . GLN A 1 108 ? 8.531 -19.172 -14.898 1 97.12 108 GLN A C 1
ATOM 899 O O . GLN A 1 108 ? 8.945 -20.328 -15.031 1 97.12 108 GLN A O 1
ATOM 904 N N . LEU A 1 109 ? 7.496 -18.875 -14.195 1 98.25 109 LEU A N 1
ATOM 905 C CA . LEU A 1 109 ? 6.699 -19.906 -13.539 1 98.25 109 LEU A CA 1
ATOM 906 C C . LEU A 1 109 ? 6.125 -20.875 -14.562 1 98.25 109 LEU A C 1
ATOM 908 O O . LEU A 1 109 ? 6.195 -22.094 -14.375 1 98.25 109 LEU A O 1
ATOM 912 N N . PHE A 1 110 ? 5.582 -20.328 -15.625 1 98.06 110 PHE A N 1
ATOM 913 C CA . PHE A 1 110 ? 4.984 -21.141 -16.672 1 98.06 110 PHE A CA 1
ATOM 914 C C . PHE A 1 110 ? 6.023 -22.062 -17.297 1 98.06 110 PHE A C 1
ATOM 916 O O . PHE A 1 110 ? 5.715 -23.219 -17.609 1 98.06 110 PHE A O 1
ATOM 923 N N . LYS A 1 111 ? 7.191 -21.578 -17.453 1 96.94 111 LYS A N 1
ATOM 924 C CA . LYS A 1 111 ? 8.266 -22.391 -18.016 1 96.94 111 LYS A CA 1
ATOM 925 C C . LYS A 1 111 ? 8.641 -23.547 -17.094 1 96.94 111 LYS A C 1
ATOM 927 O O . LYS A 1 111 ? 8.875 -24.672 -17.562 1 96.94 111 LYS A O 1
ATOM 932 N N . GLU A 1 112 ? 8.648 -23.328 -15.867 1 96.81 112 GLU A N 1
ATOM 933 C CA . GLU A 1 112 ? 9.078 -24.312 -14.883 1 96.81 112 GLU A CA 1
ATOM 934 C C . GLU A 1 112 ? 7.961 -25.312 -14.57 1 96.81 112 GLU A C 1
ATOM 936 O O . GLU A 1 112 ? 8.227 -26.469 -14.227 1 96.81 112 GLU A O 1
ATOM 941 N N . LYS A 1 113 ? 6.777 -24.828 -14.719 1 97.44 113 LYS A N 1
ATOM 942 C CA . LYS A 1 113 ? 5.625 -25.641 -14.344 1 97.44 113 LYS A CA 1
ATOM 943 C C . LYS A 1 113 ? 4.531 -25.562 -15.406 1 97.44 113 LYS A C 1
ATOM 945 O O . LYS A 1 113 ? 3.49 -24.938 -15.188 1 97.44 113 LYS A O 1
ATOM 950 N N . PRO A 1 114 ? 4.75 -26.266 -16.469 1 97.19 114 PRO A N 1
ATOM 951 C CA . PRO A 1 114 ? 3.684 -26.297 -17.469 1 97.19 114 PRO A CA 1
ATOM 952 C C . PRO A 1 114 ? 2.473 -27.109 -17.016 1 97.19 114 PRO A C 1
ATOM 954 O O . PRO A 1 114 ? 2.613 -28.047 -16.234 1 97.19 114 PRO A O 1
ATOM 957 N N . GLY A 1 115 ? 1.304 -26.703 -17.344 1 96.62 115 GLY A N 1
ATOM 958 C CA . GLY A 1 115 ? 0.087 -27.422 -17 1 96.62 115 GLY A CA 1
ATOM 959 C C . GLY A 1 115 ? -1.162 -26.578 -17.109 1 96.62 115 GLY A C 1
ATOM 960 O O . GLY A 1 115 ? -1.147 -25.516 -17.75 1 96.62 115 GLY A O 1
ATOM 961 N N . LYS A 1 116 ? -2.275 -27.125 -16.578 1 97.12 116 LYS A N 1
ATOM 962 C CA . LYS A 1 116 ? -3.557 -26.422 -16.562 1 97.12 116 LYS A CA 1
ATOM 963 C C . LYS A 1 116 ? -3.633 -25.453 -15.383 1 97.12 116 LYS A C 1
ATOM 965 O O . LYS A 1 116 ? -3.463 -25.859 -14.227 1 97.12 116 LYS A O 1
ATOM 970 N N . TYR A 1 117 ? -3.855 -24.219 -15.75 1 97.75 117 TYR A N 1
ATOM 971 C CA . TYR A 1 117 ? -3.873 -23.172 -14.734 1 97.75 117 TYR A CA 1
ATOM 972 C C . TYR A 1 117 ? -5.273 -22.594 -14.57 1 97.75 117 TYR A C 1
ATOM 974 O O . TYR A 1 117 ? -6.086 -22.641 -15.5 1 97.75 117 TYR A O 1
ATOM 982 N N . PHE A 1 118 ? -5.461 -22.047 -13.422 1 96.88 118 PHE A N 1
ATOM 983 C CA . PHE A 1 118 ? -6.559 -21.094 -13.25 1 96.88 118 PHE A CA 1
ATOM 984 C C . PHE A 1 118 ? -6.105 -19.891 -12.438 1 96.88 118 PHE A C 1
ATOM 986 O O . PHE A 1 118 ? -5.188 -19.984 -11.625 1 96.88 118 PHE A O 1
ATOM 993 N N . VAL A 1 119 ? -6.691 -18.75 -12.711 1 97.62 119 VAL A N 1
ATOM 994 C CA . VAL A 1 119 ? -6.52 -17.516 -11.945 1 97.62 119 VAL A CA 1
ATOM 995 C C . VAL A 1 119 ? -7.883 -16.891 -11.656 1 97.62 119 VAL A C 1
ATOM 997 O O . VAL A 1 119 ? -8.844 -17.125 -12.391 1 97.62 119 VAL A O 1
ATOM 1000 N N . MET A 1 120 ? -7.914 -16.203 -10.547 1 95.94 120 MET A N 1
ATOM 1001 C CA . MET A 1 120 ? -9.125 -15.477 -10.172 1 95.94 120 MET A CA 1
ATOM 1002 C C . MET A 1 120 ? -8.805 -14.023 -9.812 1 95.94 120 MET A C 1
ATOM 1004 O O . MET A 1 120 ? -7.82 -13.75 -9.133 1 95.94 120 MET A O 1
ATOM 1008 N N . GLU A 1 121 ? -9.641 -13.156 -10.367 1 96.75 121 GLU A N 1
ATOM 1009 C CA . GLU A 1 121 ? -9.453 -11.727 -10.102 1 96.75 121 GLU A CA 1
ATOM 1010 C C . GLU A 1 121 ? -10.773 -11.062 -9.727 1 96.75 121 GLU A C 1
ATOM 1012 O O . GLU A 1 121 ? -11.828 -11.422 -10.258 1 96.75 121 GLU A O 1
ATOM 1017 N N . LEU A 1 122 ? -10.703 -10.094 -8.805 1 97.06 122 LEU A N 1
ATOM 1018 C CA . LEU A 1 122 ? -11.852 -9.211 -8.617 1 97.06 122 LEU A CA 1
ATOM 1019 C C . LEU A 1 122 ? -12.148 -8.438 -9.898 1 97.06 122 LEU A C 1
ATOM 1021 O O . LEU A 1 122 ? -11.242 -7.855 -10.508 1 97.06 122 LEU A O 1
ATOM 1025 N N . ILE A 1 123 ? -13.414 -8.406 -10.281 1 96.25 123 ILE A N 1
ATOM 1026 C CA . ILE A 1 123 ? -13.797 -7.766 -11.531 1 96.25 123 ILE A CA 1
ATOM 1027 C C . ILE A 1 123 ? -13.414 -6.285 -11.492 1 96.25 123 ILE A C 1
ATOM 1029 O O . ILE A 1 123 ? -13 -5.719 -12.508 1 96.25 123 ILE A O 1
ATOM 1033 N N . ASP A 1 124 ? -13.547 -5.672 -10.344 1 95.5 124 ASP A N 1
ATOM 1034 C CA . ASP A 1 124 ? -13.273 -4.242 -10.211 1 95.5 124 ASP A CA 1
ATOM 1035 C C . ASP A 1 124 ? -11.773 -3.963 -10.188 1 95.5 124 ASP A C 1
ATOM 1037 O O . ASP A 1 124 ? -11.352 -2.812 -10.32 1 95.5 124 ASP A O 1
ATOM 1041 N N . ASN A 1 125 ? -10.977 -4.98 -9.984 1 97.44 125 ASN A N 1
ATOM 1042 C CA . ASN A 1 125 ? -9.523 -4.824 -10.039 1 97.44 125 ASN A CA 1
ATOM 1043 C C . ASN A 1 125 ? -9.016 -4.789 -11.477 1 97.44 125 ASN A C 1
ATOM 1045 O O . ASN A 1 125 ? -8.336 -5.723 -11.914 1 97.44 125 ASN A O 1
ATOM 1049 N N . GLN A 1 126 ? -9.242 -3.691 -12.117 1 97 126 GLN A N 1
ATOM 1050 C CA . GLN A 1 126 ? -8.977 -3.551 -13.539 1 97 126 GLN A CA 1
ATOM 1051 C C . GLN A 1 126 ? -7.492 -3.734 -13.844 1 97 126 GLN A C 1
ATOM 1053 O O . GLN A 1 126 ? -7.133 -4.371 -14.836 1 97 126 GLN A O 1
ATOM 1058 N N . PRO A 1 127 ? -6.586 -3.197 -13.016 1 96.62 127 PRO A N 1
ATOM 1059 C CA . PRO A 1 127 ? -5.168 -3.453 -13.273 1 96.62 127 PRO A CA 1
ATOM 1060 C C . PRO A 1 127 ? -4.844 -4.945 -13.344 1 96.62 127 PRO A C 1
ATOM 1062 O O . PRO A 1 127 ? -4.098 -5.379 -14.219 1 96.62 127 PRO A O 1
ATOM 1065 N N . ALA A 1 128 ? -5.406 -5.754 -12.43 1 97.31 128 ALA A N 1
ATOM 1066 C CA . ALA A 1 128 ? -5.168 -7.195 -12.43 1 97.31 128 ALA A CA 1
ATOM 1067 C C . ALA A 1 128 ? -5.758 -7.844 -13.68 1 97.31 128 ALA A C 1
ATOM 1069 O O . ALA A 1 128 ? -5.105 -8.664 -14.328 1 97.31 128 ALA A O 1
ATOM 1070 N N . VAL A 1 129 ? -7.016 -7.465 -14.008 1 97.56 129 VAL A N 1
ATOM 1071 C CA . VAL A 1 129 ? -7.688 -8.008 -15.188 1 97.56 129 VAL A CA 1
ATOM 1072 C C . VAL A 1 129 ? -6.871 -7.699 -16.438 1 97.56 129 VAL A C 1
ATOM 1074 O O . VAL A 1 129 ? -6.617 -8.586 -17.266 1 97.56 129 VAL A O 1
ATOM 1077 N N . SER A 1 130 ? -6.445 -6.457 -16.578 1 97.62 130 SER A N 1
ATOM 1078 C CA . SER A 1 130 ? -5.648 -6.031 -17.719 1 97.62 130 SER A CA 1
ATOM 1079 C C . SER A 1 130 ? -4.312 -6.77 -17.766 1 97.62 130 SER A C 1
ATOM 1081 O O . SER A 1 130 ? -3.838 -7.137 -18.844 1 97.62 130 SER A O 1
ATOM 1083 N N . PHE A 1 131 ? -3.689 -6.918 -16.594 1 98.19 131 PHE A N 1
ATOM 1084 C CA . PHE A 1 131 ? -2.43 -7.645 -16.484 1 98.19 131 PHE A CA 1
ATOM 1085 C C . PHE A 1 131 ? -2.539 -9.023 -17.125 1 98.19 131 PHE A C 1
ATOM 1087 O O . PHE A 1 131 ? -1.733 -9.375 -17.984 1 98.19 131 PHE A O 1
ATOM 1094 N N . TRP A 1 132 ? -3.533 -9.805 -16.766 1 98.25 132 TRP A N 1
ATOM 1095 C CA . TRP A 1 132 ? -3.668 -11.18 -17.234 1 98.25 132 TRP A CA 1
ATOM 1096 C C . TRP A 1 132 ? -4.051 -11.219 -18.719 1 98.25 132 TRP A C 1
ATOM 1098 O O . TRP A 1 132 ? -3.482 -11.992 -19.484 1 98.25 132 TRP A O 1
ATOM 1108 N N . LYS A 1 133 ? -4.945 -10.375 -19.078 1 97.56 133 LYS A N 1
ATOM 1109 C CA . LYS A 1 133 ? -5.371 -10.359 -20.469 1 97.56 133 LYS A CA 1
ATOM 1110 C C . LYS A 1 133 ? -4.215 -10 -21.406 1 97.56 133 LYS A C 1
ATOM 1112 O O . LYS A 1 133 ? -4.082 -10.562 -22.484 1 97.56 133 LYS A O 1
ATOM 1117 N N . LYS A 1 134 ? -3.436 -9.086 -20.969 1 97.31 134 LYS A N 1
ATOM 1118 C CA . LYS A 1 134 ? -2.252 -8.734 -21.734 1 97.31 134 LYS A CA 1
ATOM 1119 C C . LYS A 1 134 ? -1.282 -9.906 -21.828 1 97.31 134 LYS A C 1
ATOM 1121 O O . LYS A 1 134 ? -0.678 -10.133 -22.875 1 97.31 134 LYS A O 1
ATOM 1126 N N . LEU A 1 135 ? -1.076 -10.555 -20.703 1 97.81 135 LEU A N 1
ATOM 1127 C CA . LEU A 1 135 ? -0.181 -11.711 -20.672 1 97.81 135 LEU A CA 1
ATOM 1128 C C . LEU A 1 135 ? -0.667 -12.797 -21.625 1 97.81 135 LEU A C 1
ATOM 1130 O O . LEU A 1 135 ? 0.125 -13.367 -22.375 1 97.81 135 LEU A O 1
ATOM 1134 N N . TYR A 1 136 ? -2.014 -13.102 -21.625 1 98.12 136 TYR A N 1
ATOM 1135 C CA . TYR A 1 136 ? -2.586 -14.086 -22.531 1 98.12 136 TYR A CA 1
ATOM 1136 C C . TYR A 1 136 ? -2.322 -13.711 -23.984 1 98.12 136 TYR A C 1
ATOM 1138 O O . TYR A 1 136 ? -1.933 -14.562 -24.797 1 98.12 136 TYR A O 1
ATOM 1146 N N . SER A 1 137 ? -2.543 -12.469 -24.25 1 98 137 SER A N 1
ATOM 1147 C CA . SER A 1 137 ? -2.34 -11.984 -25.609 1 98 137 SER A CA 1
ATOM 1148 C C . SER A 1 137 ? -0.879 -12.109 -26.031 1 98 137 SER A C 1
ATOM 1150 O O . SER A 1 137 ? -0.582 -12.602 -27.125 1 98 137 SER A O 1
ATOM 1152 N N . GLU A 1 138 ? -0.016 -11.688 -25.203 1 97.5 138 GLU A N 1
ATOM 1153 C CA . GLU A 1 138 ? 1.417 -11.711 -25.484 1 97.5 138 GLU A CA 1
ATOM 1154 C C . GLU A 1 138 ? 1.907 -13.125 -25.766 1 97.5 138 GLU A C 1
ATOM 1156 O O . GLU A 1 138 ? 2.771 -13.336 -26.609 1 97.5 138 GLU A O 1
ATOM 1161 N N . LEU A 1 139 ? 1.379 -14.109 -25.047 1 97.94 139 LEU A N 1
ATOM 1162 C CA . LEU A 1 139 ? 1.868 -15.477 -25.125 1 97.94 139 LEU A CA 1
ATOM 1163 C C . LEU A 1 139 ? 0.975 -16.312 -26.031 1 97.94 139 LEU A C 1
ATOM 1165 O O . LEU A 1 139 ? 1.174 -17.531 -26.156 1 97.94 139 LEU A O 1
ATOM 1169 N N . ASP A 1 140 ? -0.021 -15.703 -26.641 1 98 140 ASP A N 1
ATOM 1170 C CA . ASP A 1 140 ? -0.985 -16.375 -27.5 1 98 140 ASP A CA 1
ATOM 1171 C C . ASP A 1 140 ? -1.645 -17.547 -26.781 1 98 140 ASP A C 1
ATOM 1173 O O . ASP A 1 140 ? -1.712 -18.656 -27.312 1 98 140 ASP A O 1
ATOM 1177 N N . ILE A 1 141 ? -1.98 -17.234 -25.547 1 98.19 141 ILE A N 1
ATOM 1178 C CA . ILE A 1 141 ? -2.654 -18.234 -24.734 1 98.19 141 ILE A CA 1
ATOM 1179 C C . ILE A 1 141 ? -4.164 -18.125 -24.906 1 98.19 141 ILE A C 1
ATOM 1181 O O . ILE A 1 141 ? -4.734 -17.047 -24.734 1 98.19 141 ILE A O 1
ATOM 1185 N N . GLN A 1 142 ? -4.742 -19.219 -25.281 1 98.12 142 GLN A N 1
ATOM 1186 C CA . GLN A 1 142 ? -6.199 -19.281 -25.266 1 98.12 142 GLN A CA 1
ATOM 1187 C C . GLN A 1 142 ? -6.711 -19.562 -23.844 1 98.12 142 GLN A C 1
ATOM 1189 O O . GLN A 1 142 ? -6.129 -20.375 -23.125 1 98.12 142 GLN A O 1
ATOM 1194 N N . TYR A 1 143 ? -7.719 -18.844 -23.453 1 98.06 143 TYR A N 1
ATOM 1195 C CA . TYR A 1 143 ? -8.242 -19.062 -22.109 1 98.06 143 TYR A CA 1
ATOM 1196 C C . TYR A 1 143 ? -9.773 -19.031 -22.125 1 98.06 143 TYR A C 1
ATOM 1198 O O . TYR A 1 143 ? -10.383 -18.438 -23.016 1 98.06 143 TYR A O 1
ATOM 1206 N N . GLU A 1 144 ? -10.344 -19.719 -21.172 1 97.69 144 GLU A N 1
ATOM 1207 C CA . GLU A 1 144 ? -11.766 -19.625 -20.859 1 97.69 144 GLU A CA 1
ATOM 1208 C C . GLU A 1 144 ? -12.016 -18.719 -19.672 1 97.69 144 GLU A C 1
ATOM 1210 O O . GLU A 1 144 ? -11.242 -18.719 -18.703 1 97.69 144 GLU A O 1
ATOM 1215 N N . GLU A 1 145 ? -13.055 -17.969 -19.766 1 97.56 145 GLU A N 1
ATOM 1216 C CA . GLU A 1 145 ? -13.359 -16.984 -18.719 1 97.56 145 GLU A CA 1
ATOM 1217 C C . GLU A 1 145 ? -14.805 -17.125 -18.25 1 97.56 145 GLU A C 1
ATOM 1219 O O . GLU A 1 145 ? -15.719 -17.297 -19.062 1 97.56 145 GLU A O 1
ATOM 1224 N N . LYS A 1 146 ? -15 -17.172 -17 1 96.62 146 LYS A N 1
ATOM 1225 C CA . LYS A 1 146 ? -16.344 -17.172 -16.406 1 96.62 146 LYS A CA 1
ATOM 1226 C C . LYS A 1 146 ? -16.422 -16.188 -15.25 1 96.62 146 LYS A C 1
ATOM 1228 O O . LYS A 1 146 ? -15.422 -15.883 -14.609 1 96.62 146 LYS A O 1
ATOM 1233 N N . GLU A 1 147 ? -17.578 -15.625 -15.055 1 95.75 147 GLU A N 1
ATOM 1234 C CA . GLU A 1 147 ? -17.844 -14.773 -13.891 1 95.75 147 GLU A CA 1
ATOM 1235 C C . GLU A 1 147 ? -18.484 -15.578 -12.758 1 95.75 147 GLU A C 1
ATOM 1237 O O . GLU A 1 147 ? -19.297 -16.469 -13.008 1 95.75 147 GLU A O 1
ATOM 1242 N N . ASP A 1 148 ? -17.984 -15.328 -11.594 1 93.38 148 ASP A N 1
ATOM 1243 C CA . ASP A 1 148 ? -18.531 -15.969 -10.406 1 93.38 148 ASP A CA 1
ATOM 1244 C C . ASP A 1 148 ? -18.531 -15.008 -9.219 1 93.38 148 ASP A C 1
ATOM 1246 O O . ASP A 1 148 ? -18.016 -13.891 -9.32 1 93.38 148 ASP A O 1
ATOM 1250 N N . HIS A 1 149 ? -19.344 -15.406 -8.203 1 90.81 149 HIS A N 1
ATOM 1251 C CA . HIS A 1 149 ? -19.328 -14.648 -6.957 1 90.81 149 HIS A CA 1
ATOM 1252 C C . HIS A 1 149 ? -18.609 -15.422 -5.855 1 90.81 149 HIS A C 1
ATOM 1254 O O . HIS A 1 149 ? -19 -16.547 -5.52 1 90.81 149 HIS A O 1
ATOM 1260 N N . ILE A 1 150 ? -17.547 -14.859 -5.477 1 83.5 150 ILE A N 1
ATOM 1261 C CA . ILE A 1 150 ? -16.828 -15.414 -4.34 1 83.5 150 ILE A CA 1
ATOM 1262 C C . ILE A 1 150 ? -16.938 -14.469 -3.146 1 83.5 150 ILE A C 1
ATOM 1264 O O . ILE A 1 150 ? -16.531 -13.305 -3.23 1 83.5 150 ILE A O 1
ATOM 1268 N N . ASP A 1 151 ? -17.391 -14.922 -1.956 1 82.62 151 ASP A N 1
ATOM 1269 C CA . ASP A 1 151 ? -17.641 -14.094 -0.781 1 82.62 151 ASP A CA 1
ATOM 1270 C C . ASP A 1 151 ? -18.422 -12.828 -1.156 1 82.62 151 ASP A C 1
ATOM 1272 O O . ASP A 1 151 ? -18.031 -11.727 -0.785 1 82.62 151 ASP A O 1
ATOM 1276 N N . ASP A 1 152 ? -19.281 -12.953 -2.057 1 84.62 152 ASP A N 1
ATOM 1277 C CA . ASP A 1 152 ? -20.234 -11.93 -2.49 1 84.62 152 ASP A CA 1
ATOM 1278 C C . ASP A 1 152 ? -19.531 -10.852 -3.314 1 84.62 152 ASP A C 1
ATOM 1280 O O . ASP A 1 152 ? -20 -9.711 -3.383 1 84.62 152 ASP A O 1
ATOM 1284 N N . GLU A 1 153 ? -18.375 -11.227 -3.801 1 92.12 153 GLU A N 1
ATOM 1285 C CA . GLU A 1 153 ? -17.656 -10.32 -4.691 1 92.12 153 GLU A CA 1
ATOM 1286 C C . GLU A 1 153 ? -17.594 -10.875 -6.109 1 92.12 153 GLU A C 1
ATOM 1288 O O . GLU A 1 153 ? -17.234 -12.039 -6.305 1 92.12 153 GLU A O 1
ATOM 1293 N N . PRO A 1 154 ? -17.969 -10.047 -7.02 1 94.88 154 PRO A N 1
ATOM 1294 C CA . PRO A 1 154 ? -17.844 -10.516 -8.406 1 94.88 154 PRO A CA 1
ATOM 1295 C C . PRO A 1 154 ? -16.406 -10.773 -8.82 1 94.88 154 PRO A C 1
ATOM 1297 O O . PRO A 1 154 ? -15.539 -9.906 -8.625 1 94.88 154 PRO A O 1
ATOM 1300 N N . CYS A 1 155 ? -16.156 -11.938 -9.375 1 96.62 155 CYS A N 1
ATOM 1301 C CA . CYS A 1 155 ? -14.805 -12.336 -9.766 1 96.62 155 CYS A CA 1
ATOM 1302 C C . CYS A 1 155 ? -14.789 -12.922 -11.172 1 96.62 155 CYS A C 1
ATOM 1304 O O . CYS A 1 155 ? -15.82 -13.398 -11.664 1 96.62 155 CYS A O 1
ATOM 1306 N N . LEU A 1 156 ? -13.695 -12.758 -11.812 1 97.19 156 LEU A N 1
ATOM 1307 C CA . LEU A 1 156 ? -13.391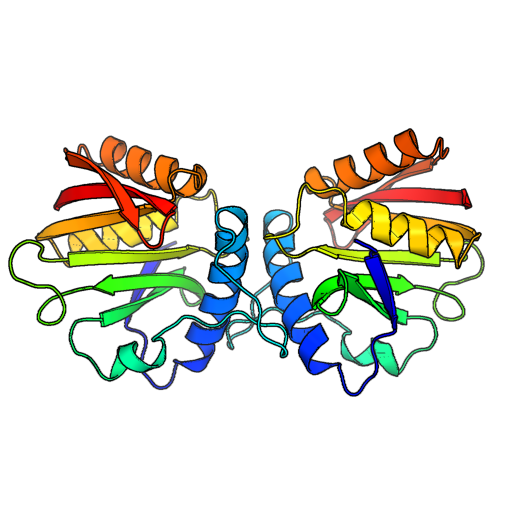 -13.43 -13.07 1 97.19 156 LEU A CA 1
ATOM 1308 C C . LEU A 1 156 ? -12.5 -14.641 -12.836 1 97.19 156 LEU A C 1
ATOM 1310 O O . LEU A 1 156 ? -11.469 -14.547 -12.164 1 97.19 156 LEU A O 1
ATOM 1314 N N . ILE A 1 157 ? -12.961 -15.75 -13.289 1 96.81 157 ILE A N 1
ATOM 1315 C CA . ILE A 1 157 ? -12.156 -16.969 -13.234 1 96.81 157 ILE A CA 1
ATOM 1316 C C . ILE A 1 157 ? -11.703 -17.344 -14.641 1 96.81 157 ILE A C 1
ATOM 1318 O O . ILE A 1 157 ? -12.523 -17.484 -15.547 1 96.81 157 ILE A O 1
ATOM 1322 N N . GLN A 1 158 ? -10.445 -17.5 -14.766 1 97.81 158 GLN A N 1
ATOM 1323 C CA . GLN A 1 158 ? -9.891 -17.844 -16.062 1 97.81 158 GLN A CA 1
ATOM 1324 C C . GLN A 1 158 ? -9.094 -19.156 -15.984 1 97.81 158 GLN A C 1
ATOM 1326 O O . GLN A 1 158 ? -8.336 -19.359 -15.039 1 97.81 158 GLN A O 1
ATOM 1331 N N . THR A 1 159 ? -9.352 -20 -16.906 1 97.5 159 THR A N 1
ATOM 1332 C CA . THR A 1 159 ? -8.625 -21.25 -17 1 97.5 159 THR A CA 1
ATOM 1333 C C . THR A 1 159 ? -7.895 -21.359 -18.328 1 97.5 159 THR A C 1
ATOM 1335 O O . THR A 1 159 ? -8.414 -20.953 -19.375 1 97.5 159 THR A O 1
ATOM 1338 N N . PHE A 1 160 ? -6.719 -21.922 -18.266 1 98.12 160 PHE A N 1
ATOM 1339 C CA . PHE A 1 160 ? -5.906 -22.016 -19.469 1 98.12 160 PHE A CA 1
ATOM 1340 C C . PHE A 1 160 ? -4.816 -23.062 -19.312 1 98.12 160 PHE A C 1
ATOM 1342 O O . PHE A 1 160 ? -4.602 -23.578 -18.219 1 98.12 160 PHE A O 1
ATOM 1349 N N . VAL A 1 161 ? -4.148 -23.391 -20.406 1 97.5 161 VAL A N 1
ATOM 1350 C CA . VAL A 1 161 ? -3.086 -24.391 -20.406 1 97.5 161 VAL A CA 1
ATOM 1351 C C . VAL A 1 161 ? -1.797 -23.766 -20.938 1 97.5 161 VAL A C 1
ATOM 1353 O O . VAL A 1 161 ? -1.824 -23.016 -21.922 1 97.5 161 VAL A O 1
ATOM 1356 N N . VAL A 1 162 ? -0.765 -24.031 -20.188 1 95.88 162 VAL A N 1
ATOM 1357 C CA . VAL A 1 162 ? 0.552 -23.594 -20.641 1 95.88 162 VAL A CA 1
ATOM 1358 C C . VAL A 1 162 ? 1.431 -24.812 -20.906 1 95.88 162 VAL A C 1
ATOM 1360 O O . VAL A 1 162 ? 1.333 -25.828 -20.219 1 95.88 162 VAL A O 1
ATOM 1363 N N . MET B 1 1 ? -21.422 10.297 9.922 1 62.53 1 MET B N 1
ATOM 1364 C CA . MET B 1 1 ? -20.234 9.523 10.273 1 62.53 1 MET B CA 1
ATOM 1365 C C . MET B 1 1 ? -19.016 10.422 10.406 1 62.53 1 MET B C 1
ATOM 1367 O O . MET B 1 1 ? -18.703 11.188 9.492 1 62.53 1 MET B O 1
ATOM 1371 N N . SER B 1 2 ? -18.484 10.734 11.672 1 83.75 2 SER B N 1
ATOM 1372 C CA . SER B 1 2 ? -17.656 11.922 11.867 1 83.75 2 SER B CA 1
ATOM 1373 C C . SER B 1 2 ? -16.172 11.555 11.93 1 83.75 2 SER B C 1
ATOM 1375 O O . SER B 1 2 ? -15.789 10.578 12.57 1 83.75 2 SER B O 1
ATOM 1377 N N . ILE B 1 3 ? -15.281 12.062 11.094 1 94.5 3 ILE B N 1
ATOM 1378 C CA . ILE B 1 3 ? -13.828 11.977 11.109 1 94.5 3 ILE B CA 1
ATOM 1379 C C . ILE B 1 3 ? -13.281 12.75 12.305 1 94.5 3 ILE B C 1
ATOM 1381 O O . ILE B 1 3 ? -13.75 13.852 12.609 1 94.5 3 ILE B O 1
ATOM 1385 N N . THR B 1 4 ? -12.367 12.125 13.086 1 96.81 4 THR B N 1
ATOM 1386 C CA . THR B 1 4 ? -11.68 12.812 14.172 1 96.81 4 THR B CA 1
ATOM 1387 C C . THR B 1 4 ? -10.172 12.633 14.062 1 96.81 4 THR B C 1
ATOM 1389 O O . THR B 1 4 ? -9.703 11.664 13.453 1 96.81 4 THR B O 1
ATOM 1392 N N . LEU B 1 5 ? -9.445 13.586 14.602 1 97.94 5 LEU B N 1
ATOM 1393 C CA . LEU B 1 5 ? -7.992 13.516 14.68 1 97.94 5 LEU B CA 1
ATOM 1394 C C . LEU B 1 5 ? -7.539 13.234 16.109 1 97.94 5 LEU B C 1
ATOM 1396 O O . LEU B 1 5 ? -8.031 13.852 17.062 1 97.94 5 LEU B O 1
ATOM 1400 N N . HIS B 1 6 ? -6.668 12.305 16.203 1 97.38 6 HIS B N 1
ATOM 1401 C CA . HIS B 1 6 ? -6.121 11.914 17.5 1 97.38 6 HIS B CA 1
ATOM 1402 C C . HIS B 1 6 ? -4.598 11.914 17.469 1 97.38 6 HIS B C 1
ATOM 1404 O O . HIS B 1 6 ? -3.986 11.18 16.688 1 97.38 6 HIS B O 1
ATOM 1410 N N . GLU B 1 7 ? -4.055 12.781 18.375 1 98 7 GLU B N 1
ATOM 1411 C CA . GLU B 1 7 ? -2.598 12.766 18.453 1 98 7 GLU B CA 1
ATOM 1412 C C . GLU B 1 7 ? -2.088 11.367 18.812 1 98 7 GLU B C 1
ATOM 1414 O O . GLU B 1 7 ? -2.621 10.719 19.719 1 98 7 GLU B O 1
ATOM 1419 N N . VAL B 1 8 ? -1.075 10.93 18.109 1 98.56 8 VAL B N 1
ATOM 1420 C CA . VAL B 1 8 ? -0.559 9.586 18.328 1 98.56 8 VAL B CA 1
ATOM 1421 C C . VAL B 1 8 ? 0.34 9.57 19.562 1 98.56 8 VAL B C 1
ATOM 1423 O O . VAL B 1 8 ? 1.318 10.32 19.641 1 98.56 8 VAL B O 1
ATOM 1426 N N . LEU B 1 9 ? -0.009 8.75 20.469 1 97.31 9 LEU B N 1
ATOM 1427 C CA . LEU B 1 9 ? 0.826 8.578 21.656 1 97.31 9 LEU B CA 1
ATOM 1428 C C . LEU B 1 9 ? 2.025 7.684 21.344 1 97.31 9 LEU B C 1
ATOM 1430 O O . LEU B 1 9 ? 1.973 6.859 20.438 1 97.31 9 LEU B O 1
ATOM 1434 N N . GLN B 1 10 ? 3.08 7.922 22.141 1 97.38 10 GLN B N 1
ATOM 1435 C CA . GLN B 1 10 ? 4.262 7.086 21.953 1 97.38 10 GLN B CA 1
ATOM 1436 C C . GLN B 1 10 ? 3.918 5.609 22.125 1 97.38 10 GLN B C 1
ATOM 1438 O O . GLN B 1 10 ? 4.496 4.754 21.438 1 97.38 10 GLN B O 1
ATOM 1443 N N . SER B 1 11 ? 2.975 5.27 22.984 1 97.56 11 SER B N 1
ATOM 1444 C CA . SER B 1 11 ? 2.561 3.887 23.203 1 97.56 11 SER B CA 1
ATOM 1445 C C . SER B 1 11 ? 1.902 3.297 21.969 1 97.56 11 SER B C 1
ATOM 1447 O O . SER B 1 11 ? 1.73 2.08 21.875 1 97.56 11 SER B O 1
ATOM 1449 N N . GLU B 1 12 ? 1.484 4.117 20.984 1 97.88 12 GLU B N 1
ATOM 1450 C CA . GLU B 1 12 ? 0.821 3.689 19.766 1 97.88 12 GLU B CA 1
ATOM 1451 C C . GLU B 1 12 ? 1.79 3.68 18.594 1 97.88 12 GLU B C 1
ATOM 1453 O O . GLU B 1 12 ? 1.375 3.533 17.438 1 97.88 12 GLU B O 1
ATOM 1458 N N . LYS B 1 13 ? 3.074 3.836 18.891 1 98 13 LYS B N 1
ATOM 1459 C CA . LYS B 1 13 ? 4.074 4.066 17.859 1 98 13 LYS B CA 1
ATOM 1460 C C . LYS B 1 13 ? 4.133 2.896 16.875 1 98 13 LYS B C 1
ATOM 1462 O O . LYS B 1 13 ? 4.371 3.09 15.688 1 98 13 LYS B O 1
ATOM 1467 N N . ASP B 1 14 ? 3.924 1.671 17.391 1 97.94 14 ASP B N 1
ATOM 1468 C CA . ASP B 1 14 ? 4.039 0.507 16.516 1 97.94 14 ASP B CA 1
ATOM 1469 C C . ASP B 1 14 ? 2.908 0.475 15.492 1 97.94 14 ASP B C 1
ATOM 1471 O O . ASP B 1 14 ? 3.115 0.079 14.344 1 97.94 14 ASP B O 1
ATOM 1475 N N . VAL B 1 15 ? 1.72 0.876 15.906 1 98.5 15 VAL B N 1
ATOM 1476 C CA . VAL B 1 15 ? 0.6 0.972 14.977 1 98.5 15 VAL B CA 1
ATOM 1477 C C . VAL B 1 15 ? 0.923 1.986 13.883 1 98.5 15 VAL B C 1
ATOM 1479 O O . VAL B 1 15 ? 0.733 1.71 12.695 1 98.5 15 VAL B O 1
ATOM 1482 N N . LEU B 1 16 ? 1.44 3.113 14.297 1 98.75 16 LEU B N 1
ATOM 1483 C CA . LEU B 1 16 ? 1.79 4.156 13.336 1 98.75 16 LEU B CA 1
ATOM 1484 C C . LEU B 1 16 ? 2.887 3.68 12.391 1 98.75 16 LEU B C 1
ATOM 1486 O O . LEU B 1 16 ? 2.848 3.971 11.195 1 98.75 16 LEU B O 1
ATOM 1490 N N . ARG B 1 17 ? 3.824 2.984 12.914 1 98.5 17 ARG B N 1
ATOM 1491 C CA . ARG B 1 17 ? 4.91 2.461 12.086 1 98.5 17 ARG B CA 1
ATOM 1492 C C . ARG B 1 17 ? 4.375 1.558 10.984 1 98.5 17 ARG B C 1
ATOM 1494 O O . ARG B 1 17 ? 4.824 1.635 9.836 1 98.5 17 ARG B O 1
ATOM 1501 N N . ASN B 1 18 ? 3.451 0.753 11.344 1 98.62 18 ASN B N 1
ATOM 1502 C CA . ASN B 1 18 ? 2.842 -0.133 10.352 1 98.62 18 ASN B CA 1
ATOM 1503 C C . ASN B 1 18 ? 2.061 0.65 9.305 1 98.62 18 ASN B C 1
ATOM 1505 O O . ASN B 1 18 ? 2.137 0.345 8.109 1 98.62 18 ASN B O 1
ATOM 1509 N N . PHE B 1 19 ? 1.373 1.659 9.703 1 98.81 19 PHE B N 1
ATOM 1510 C CA . PHE B 1 19 ? 0.673 2.527 8.766 1 98.81 19 PHE B CA 1
ATOM 1511 C C . PHE B 1 19 ? 1.658 3.225 7.836 1 98.81 19 PHE B C 1
ATOM 1513 O O . PHE B 1 19 ? 1.405 3.352 6.633 1 98.81 19 PHE B O 1
ATOM 1520 N N . TYR B 1 20 ? 2.777 3.639 8.414 1 98.75 20 TYR B N 1
ATOM 1521 C CA . TYR B 1 20 ? 3.777 4.324 7.605 1 98.75 20 TYR B CA 1
ATOM 1522 C C . TYR B 1 20 ? 4.336 3.396 6.531 1 98.75 20 TYR B C 1
ATOM 1524 O O . TYR B 1 20 ? 4.656 3.84 5.426 1 98.75 20 TYR B O 1
ATOM 1532 N N . SER B 1 21 ? 4.465 2.164 6.902 1 98.81 21 SER B N 1
ATOM 1533 C CA . SER B 1 21 ? 4.953 1.223 5.902 1 98.81 21 SER B CA 1
ATOM 1534 C C . SER B 1 21 ? 3.996 1.121 4.723 1 98.81 21 SER B C 1
ATOM 1536 O O . SER B 1 21 ? 4.43 1.102 3.566 1 98.81 21 SER B O 1
ATOM 1538 N N . LEU B 1 22 ? 2.688 1.065 4.961 1 98.88 22 LEU B N 1
ATOM 1539 C CA . LEU B 1 22 ? 1.687 1.057 3.9 1 98.88 22 LEU B CA 1
ATOM 1540 C C . LEU B 1 22 ? 1.767 2.33 3.066 1 98.88 22 LEU B C 1
ATOM 1542 O O . LEU B 1 22 ? 1.733 2.273 1.834 1 98.88 22 LEU B O 1
ATOM 1546 N N . TYR B 1 23 ? 1.938 3.412 3.754 1 98.75 23 TYR B N 1
ATOM 1547 C CA . TYR B 1 23 ? 2.018 4.723 3.121 1 98.75 23 TYR B CA 1
ATOM 1548 C C . TYR B 1 23 ? 3.232 4.812 2.203 1 98.75 23 TYR B C 1
ATOM 1550 O O . TYR B 1 23 ? 3.117 5.234 1.051 1 98.75 23 TYR B O 1
ATOM 1558 N N . LEU B 1 24 ? 4.344 4.434 2.717 1 98.69 24 LEU B N 1
ATOM 1559 C CA . LEU B 1 24 ? 5.586 4.543 1.955 1 98.69 24 LEU B CA 1
ATOM 1560 C C . LEU B 1 24 ? 5.574 3.592 0.762 1 98.69 24 LEU B C 1
ATOM 1562 O O . LEU B 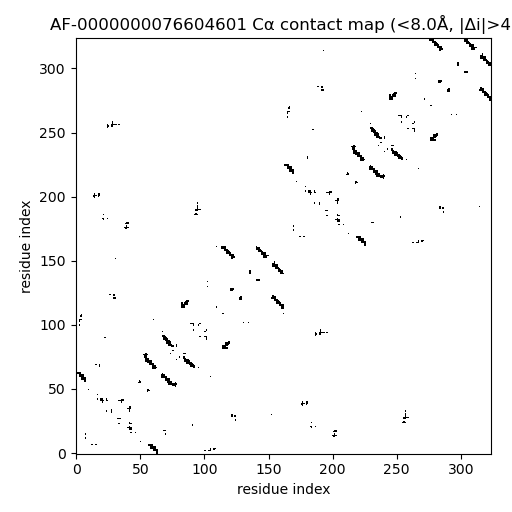1 24 ? 6.137 3.904 -0.29 1 98.69 24 LEU B O 1
ATOM 1566 N N . HIS B 1 25 ? 4.902 2.508 0.913 1 98.81 25 HIS B N 1
ATOM 1567 C CA . HIS B 1 25 ? 4.703 1.639 -0.242 1 98.81 25 HIS B CA 1
ATOM 1568 C C . HIS B 1 25 ? 3.879 2.336 -1.318 1 98.81 25 HIS B C 1
ATOM 1570 O O . HIS B 1 25 ? 4.242 2.314 -2.496 1 98.81 25 HIS B O 1
ATOM 1576 N N . ASP B 1 26 ? 2.773 2.959 -0.945 1 98.44 26 ASP B N 1
ATOM 1577 C CA . ASP B 1 26 ? 1.975 3.729 -1.896 1 98.44 26 ASP B CA 1
ATOM 1578 C C . ASP B 1 26 ? 2.814 4.809 -2.572 1 98.44 26 ASP B C 1
ATOM 1580 O O . ASP B 1 26 ? 2.75 4.98 -3.791 1 98.44 26 ASP B O 1
ATOM 1584 N N . LEU B 1 27 ? 3.629 5.461 -1.783 1 97.94 27 LEU B N 1
ATOM 1585 C CA . LEU B 1 27 ? 4.43 6.59 -2.246 1 97.94 27 LEU B CA 1
ATOM 1586 C C . LEU B 1 27 ? 5.52 6.125 -3.209 1 97.94 27 LEU B C 1
ATOM 1588 O O . LEU B 1 27 ? 5.914 6.867 -4.109 1 97.94 27 LEU B O 1
ATOM 1592 N N . SER B 1 28 ? 5.953 4.93 -3.062 1 97.69 28 SER B N 1
ATOM 1593 C CA . SER B 1 28 ? 7.07 4.395 -3.838 1 97.69 28 SER B CA 1
ATOM 1594 C C . SER B 1 28 ? 6.711 4.277 -5.316 1 97.69 28 SER B C 1
ATOM 1596 O O . SER B 1 28 ? 7.59 4.105 -6.16 1 97.69 28 SER B O 1
ATOM 1598 N N . LYS B 1 29 ? 5.453 4.434 -5.645 1 97.06 29 LYS B N 1
ATOM 1599 C CA . LYS B 1 29 ? 5.012 4.48 -7.035 1 97.06 29 LYS B CA 1
ATOM 1600 C C . LYS B 1 29 ? 5.531 5.73 -7.738 1 97.06 29 LYS B C 1
ATOM 1602 O O . LYS B 1 29 ? 5.66 5.754 -8.961 1 97.06 29 LYS B O 1
ATOM 1607 N N . PHE B 1 30 ? 5.855 6.695 -6.961 1 96.94 30 PHE B N 1
ATOM 1608 C CA . PHE B 1 30 ? 6.094 8.008 -7.547 1 96.94 30 PHE B CA 1
ATOM 1609 C C . PHE B 1 30 ? 7.539 8.445 -7.332 1 96.94 30 PHE B C 1
ATOM 1611 O O . PHE B 1 30 ? 7.93 9.539 -7.742 1 96.94 30 PHE B O 1
ATOM 1618 N N . THR B 1 31 ? 8.328 7.676 -6.676 1 94.75 31 THR B N 1
ATOM 1619 C CA . THR B 1 31 ? 9.727 8 -6.414 1 94.75 31 THR B CA 1
ATOM 1620 C C . THR B 1 31 ? 10.578 6.734 -6.391 1 94.75 31 THR B C 1
ATOM 1622 O O . THR B 1 31 ? 10.133 5.688 -5.922 1 94.75 31 THR B O 1
ATOM 1625 N N . SER B 1 32 ? 11.789 6.824 -6.82 1 90.62 32 SER B N 1
ATOM 1626 C CA . SER B 1 32 ? 12.719 5.699 -6.836 1 90.62 32 SER B CA 1
ATOM 1627 C C . SER B 1 32 ? 13.609 5.695 -5.602 1 90.62 32 SER B C 1
ATOM 1629 O O . SER B 1 32 ? 14.445 4.805 -5.43 1 90.62 32 SER B O 1
ATOM 1631 N N . THR B 1 33 ? 13.352 6.621 -4.723 1 92.31 33 THR B N 1
ATOM 1632 C CA . THR B 1 33 ? 14.281 6.801 -3.613 1 92.31 33 THR B CA 1
ATOM 1633 C C . THR B 1 33 ? 13.898 5.914 -2.434 1 92.31 33 THR B C 1
ATOM 1635 O O . THR B 1 33 ? 14.695 5.715 -1.515 1 92.31 33 THR B O 1
ATOM 1638 N N . LEU B 1 34 ? 12.742 5.43 -2.432 1 95 34 LEU B N 1
ATOM 1639 C CA . LEU B 1 34 ? 12.289 4.578 -1.337 1 95 34 LEU B CA 1
ATOM 1640 C C . LEU B 1 34 ? 12.688 3.125 -1.579 1 95 34 LEU B C 1
ATOM 1642 O O . LEU B 1 34 ? 12.539 2.615 -2.693 1 95 34 LEU B O 1
ATOM 1646 N N . GLU B 1 35 ? 13.227 2.564 -0.519 1 94.94 35 GLU B N 1
ATOM 1647 C CA . GLU B 1 35 ? 13.641 1.165 -0.587 1 94.94 35 GLU B CA 1
ATOM 1648 C C . GLU B 1 35 ? 13.023 0.355 0.55 1 94.94 35 GLU B C 1
ATOM 1650 O O . GLU B 1 35 ? 12.953 0.823 1.688 1 94.94 35 GLU B O 1
ATOM 1655 N N . ILE B 1 36 ? 12.578 -0.79 0.21 1 97 36 ILE B N 1
ATOM 1656 C CA . ILE B 1 36 ? 12.031 -1.685 1.224 1 97 36 ILE B CA 1
ATOM 1657 C C . ILE B 1 36 ? 13.172 -2.316 2.021 1 97 36 ILE B C 1
ATOM 1659 O O . ILE B 1 36 ? 14.258 -2.551 1.486 1 97 36 ILE B O 1
ATOM 1663 N N . SER B 1 37 ? 12.984 -2.617 3.301 1 96.81 37 SER B N 1
ATOM 1664 C CA . SER B 1 37 ? 13.977 -3.256 4.156 1 96.81 37 SER B CA 1
ATOM 1665 C C . SER B 1 37 ? 14.094 -4.746 3.852 1 96.81 37 SER B C 1
ATOM 1667 O O . SER B 1 37 ? 13.25 -5.309 3.15 1 96.81 37 SER B O 1
ATOM 1669 N N . GLU B 1 38 ? 15.094 -5.383 4.441 1 95.12 38 GLU B N 1
ATOM 1670 C CA . GLU B 1 38 ? 15.273 -6.824 4.297 1 95.12 38 GLU B CA 1
ATOM 1671 C C . GLU B 1 38 ? 14.156 -7.594 4.996 1 95.12 38 GLU B C 1
ATOM 1673 O O . GLU B 1 38 ? 13.914 -8.766 4.688 1 95.12 38 GLU B O 1
ATOM 1678 N N . GLU B 1 39 ? 13.523 -6.906 5.891 1 97 39 GLU B N 1
ATOM 1679 C CA . GLU B 1 39 ? 12.453 -7.539 6.652 1 97 39 GLU B CA 1
ATOM 1680 C C . GLU B 1 39 ? 11.117 -7.402 5.938 1 97 39 GLU B C 1
ATOM 1682 O O . GLU B 1 39 ? 10.094 -7.902 6.418 1 97 39 GLU B O 1
ATOM 1687 N N . GLY B 1 40 ? 11.039 -6.707 4.848 1 97.88 40 GLY B N 1
ATOM 1688 C CA . GLY B 1 40 ? 9.859 -6.68 4 1 97.88 40 GLY B CA 1
ATOM 1689 C C . GLY B 1 40 ? 8.891 -5.57 4.367 1 97.88 40 GLY B C 1
ATOM 1690 O O . GLY B 1 40 ? 7.68 -5.711 4.188 1 97.88 40 GLY B O 1
ATOM 1691 N N . TYR B 1 41 ? 9.422 -4.535 5.008 1 97.88 41 TYR B N 1
ATOM 1692 C CA . TYR B 1 41 ? 8.602 -3.367 5.289 1 97.88 41 TYR B CA 1
ATOM 1693 C C . TYR B 1 41 ? 9.359 -2.078 5.008 1 97.88 41 TYR B C 1
ATOM 1695 O O . TYR B 1 41 ? 10.594 -2.088 4.914 1 97.88 41 TYR B O 1
ATOM 1703 N N . PHE B 1 42 ? 8.648 -0.991 4.793 1 98.38 42 PHE B N 1
ATOM 1704 C CA . PHE B 1 42 ? 9.242 0.333 4.633 1 98.38 42 PHE B CA 1
ATOM 1705 C C . PHE B 1 42 ? 9.367 1.037 5.977 1 98.38 42 PHE B C 1
ATOM 1707 O O . PHE B 1 42 ? 8.508 0.883 6.848 1 98.38 42 PHE B O 1
ATOM 1714 N N . GLU B 1 43 ? 10.414 1.761 6.086 1 96.62 43 GLU B N 1
ATOM 1715 C CA . GLU B 1 43 ? 10.633 2.533 7.309 1 96.62 43 GLU B CA 1
ATOM 1716 C C . GLU B 1 43 ? 10.805 4.02 6.996 1 96.62 43 GLU B C 1
ATOM 1718 O O . GLU B 1 43 ? 11.492 4.383 6.039 1 96.62 43 GLU B O 1
ATOM 1723 N N . PHE B 1 44 ? 10.078 4.781 7.789 1 95.75 44 PHE B N 1
ATOM 1724 C CA . PHE B 1 44 ? 10.25 6.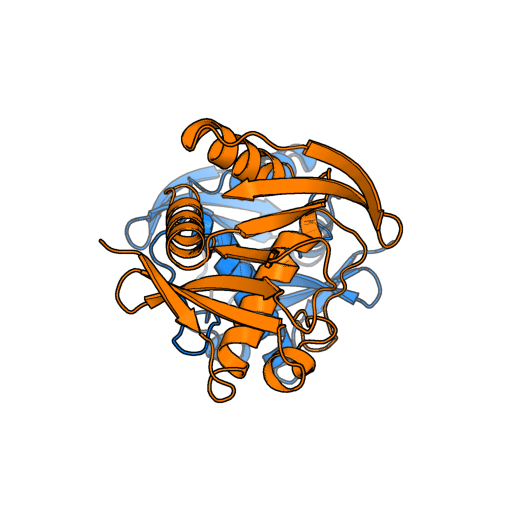223 7.66 1 95.75 44 PHE B CA 1
ATOM 1725 C C . PHE B 1 44 ? 11.531 6.672 8.352 1 95.75 44 PHE B C 1
ATOM 1727 O O . PHE B 1 44 ? 11.734 6.391 9.539 1 95.75 44 PHE B O 1
ATOM 1734 N N . ASP B 1 45 ? 12.289 7.453 7.555 1 90.88 45 ASP B N 1
ATOM 1735 C CA . ASP B 1 45 ? 13.5 8.023 8.141 1 90.88 45 ASP B CA 1
ATOM 1736 C C . ASP B 1 45 ? 13.156 9.055 9.219 1 90.88 45 ASP B C 1
ATOM 1738 O O . ASP B 1 45 ? 12.383 9.984 8.969 1 90.88 45 ASP B O 1
ATOM 1742 N N . GLY B 1 46 ? 13.625 8.922 10.406 1 93.69 46 GLY B N 1
ATOM 1743 C CA . GLY B 1 46 ? 13.391 9.867 11.492 1 93.69 46 GLY B CA 1
ATOM 1744 C C . GLY B 1 46 ? 12.156 9.539 12.312 1 93.69 46 GLY B C 1
ATOM 1745 O O . GLY B 1 46 ? 11.68 10.383 13.078 1 93.69 46 GLY B O 1
ATOM 1746 N N . PHE B 1 47 ? 11.594 8.398 12.07 1 96.75 47 PHE B N 1
ATOM 1747 C CA . PHE B 1 47 ? 10.383 7.98 12.766 1 96.75 47 PHE B CA 1
ATOM 1748 C C . PHE B 1 47 ? 10.531 8.156 14.273 1 96.75 47 PHE B C 1
ATOM 1750 O O . PHE B 1 47 ? 9.586 8.547 14.961 1 96.75 47 PHE B O 1
ATOM 1757 N N . GLU B 1 48 ? 11.703 7.969 14.781 1 90.81 48 GLU B N 1
ATOM 1758 C CA . GLU B 1 48 ? 11.945 8.031 16.219 1 90.81 48 GLU B CA 1
ATOM 1759 C C . GLU B 1 48 ? 11.852 9.469 16.734 1 90.81 48 GLU B C 1
ATOM 1761 O O . GLU B 1 48 ? 11.695 9.695 17.938 1 90.81 48 GLU B O 1
ATOM 1766 N N . LYS B 1 49 ? 11.914 10.445 15.891 1 95.62 49 LYS B N 1
ATOM 1767 C CA . LYS B 1 49 ? 11.922 11.852 16.281 1 95.62 49 LYS B CA 1
ATOM 1768 C C . LYS B 1 49 ? 10.523 12.32 16.656 1 95.62 49 LYS B C 1
ATOM 1770 O O . LYS B 1 49 ? 10.367 13.367 17.297 1 95.62 49 LYS B O 1
ATOM 1775 N N . PHE B 1 50 ? 9.516 11.562 16.297 1 97.12 50 PHE B N 1
ATOM 1776 C CA . PHE B 1 50 ? 8.141 12.008 16.469 1 97.12 50 PHE B CA 1
ATOM 1777 C C . PHE B 1 50 ? 7.84 12.32 17.922 1 97.12 50 PHE B C 1
ATOM 1779 O O . PHE B 1 50 ? 7.09 13.25 18.219 1 97.12 50 PHE B O 1
ATOM 1786 N N . TRP B 1 51 ? 8.492 11.734 18.828 1 96.44 51 TRP B N 1
ATOM 1787 C CA . TRP B 1 51 ? 8.203 11.945 20.234 1 96.44 51 TRP B CA 1
ATOM 1788 C C . TRP B 1 51 ? 9.43 12.469 20.969 1 96.44 51 TRP B C 1
ATOM 1790 O O . TRP B 1 51 ? 9.398 12.648 22.188 1 96.44 51 TRP B O 1
ATOM 1800 N N . GLU B 1 52 ? 10.383 12.75 20.266 1 96.38 52 GLU B N 1
ATOM 1801 C CA . GLU B 1 52 ? 11.609 13.273 20.859 1 96.38 52 GLU B CA 1
ATOM 1802 C C . GLU B 1 52 ? 11.781 14.758 20.547 1 96.38 52 GLU B C 1
ATOM 1804 O O . GLU B 1 52 ? 12.422 15.492 21.312 1 96.38 52 GLU B O 1
ATOM 1809 N N . VAL B 1 53 ? 11.266 15.141 19.438 1 96.56 53 VAL B N 1
ATOM 1810 C CA . VAL B 1 53 ? 11.406 16.516 18.984 1 96.56 53 VAL B CA 1
ATOM 1811 C C . VAL B 1 53 ? 10.047 17.219 19.016 1 96.56 53 VAL B C 1
ATOM 1813 O O . VAL B 1 53 ? 9.094 16.75 18.391 1 96.56 53 VAL B O 1
ATOM 1816 N N . GLU B 1 54 ? 10.023 18.344 19.719 1 96 54 GLU B N 1
ATOM 1817 C CA . GLU B 1 54 ? 8.781 19.109 19.781 1 96 54 GLU B CA 1
ATOM 1818 C C . GLU B 1 54 ? 8.43 19.703 18.422 1 96 54 GLU B C 1
ATOM 1820 O O . GLU B 1 54 ? 9.305 20.219 17.719 1 96 54 GLU B O 1
ATOM 1825 N N . GLY B 1 55 ? 7.141 19.609 18.016 1 96.81 55 GLY B N 1
ATOM 1826 C CA . GLY B 1 55 ? 6.684 20.234 16.781 1 96.81 55 GLY B CA 1
ATOM 1827 C C . GLY B 1 55 ? 6.512 19.234 15.648 1 96.81 55 GLY B C 1
ATOM 1828 O O . GLY B 1 55 ? 6.051 19.594 14.562 1 96.81 55 GLY B O 1
ATOM 1829 N N . ILE B 1 56 ? 7.031 18.047 15.836 1 97.81 56 ILE B N 1
ATOM 1830 C CA . ILE B 1 56 ? 6.711 16.953 14.938 1 97.81 56 ILE B CA 1
ATOM 1831 C C . ILE B 1 56 ? 5.582 16.109 15.523 1 97.81 56 ILE B C 1
ATOM 1833 O O . ILE B 1 56 ? 5.797 15.344 16.469 1 97.81 56 ILE B O 1
ATOM 1837 N N . VAL B 1 57 ? 4.383 16.203 15 1 98.06 57 VAL B N 1
ATOM 1838 C CA . VAL B 1 57 ? 3.207 15.703 15.695 1 98.06 57 VAL B CA 1
ATOM 1839 C C . VAL B 1 57 ? 2.395 14.812 14.758 1 98.06 57 VAL B C 1
ATOM 1841 O O . VAL B 1 57 ? 1.663 15.312 13.898 1 98.06 57 VAL B O 1
ATOM 1844 N N . PRO B 1 58 ? 2.451 13.539 14.93 1 98.69 58 PRO B N 1
ATOM 1845 C CA . PRO B 1 58 ? 1.578 12.641 14.164 1 98.69 58 PRO B CA 1
ATOM 1846 C C . PRO B 1 58 ? 0.169 12.555 14.75 1 98.69 58 PRO B C 1
ATOM 1848 O O . PRO B 1 58 ? 0.002 12.555 15.977 1 98.69 58 PRO B O 1
ATOM 1851 N N . TYR B 1 59 ? -0.802 12.531 13.867 1 98.75 59 TYR B N 1
ATOM 1852 C CA . TYR B 1 59 ? -2.201 12.312 14.211 1 98.75 59 TYR B CA 1
ATOM 1853 C C . TYR B 1 59 ? -2.754 11.086 13.492 1 98.75 59 TYR B C 1
ATOM 1855 O O . TYR B 1 59 ? -2.51 10.898 12.297 1 98.75 59 TYR B O 1
ATOM 1863 N N . PHE B 1 60 ? -3.471 10.281 14.242 1 98.75 60 PHE B N 1
ATOM 1864 C CA . PHE B 1 60 ? -4.324 9.312 13.562 1 98.75 60 PHE B CA 1
ATOM 1865 C C . PHE B 1 60 ? -5.59 9.977 13.039 1 98.75 60 PHE B C 1
ATOM 1867 O O . PHE B 1 60 ? -6.168 10.836 13.711 1 98.75 60 PHE B O 1
ATOM 1874 N N . ILE B 1 61 ? -5.98 9.617 11.875 1 98.69 61 ILE B N 1
ATOM 1875 C CA . ILE B 1 61 ? -7.312 9.914 11.359 1 98.69 61 ILE B CA 1
ATOM 1876 C C . ILE B 1 61 ? -8.266 8.766 11.695 1 98.69 61 ILE B C 1
ATOM 1878 O O . ILE B 1 61 ? -8.039 7.625 11.289 1 98.69 61 ILE B O 1
ATOM 1882 N N . LYS B 1 62 ? -9.336 9.109 12.406 1 97.88 62 LYS B N 1
ATOM 1883 C CA . LYS B 1 62 ? -10.266 8.062 12.836 1 97.88 62 LYS B CA 1
ATOM 1884 C C . LYS B 1 62 ? -11.656 8.289 12.25 1 97.88 62 LYS B C 1
ATOM 1886 O O . LYS B 1 62 ? -12.133 9.422 12.203 1 97.88 62 LYS B O 1
ATOM 1891 N N . LEU B 1 63 ? -12.195 7.297 11.625 1 96.56 63 LEU B N 1
ATOM 1892 C CA . LEU B 1 63 ? -13.609 7.219 11.266 1 96.56 63 LEU B CA 1
ATOM 1893 C C . LEU B 1 63 ? -14.391 6.43 12.312 1 96.56 63 LEU B C 1
ATOM 1895 O O . LEU B 1 63 ? -14.258 5.207 12.398 1 96.56 63 LEU B O 1
ATOM 1899 N N . GLU B 1 64 ? -15.086 7.172 13.102 1 90.38 64 GLU B N 1
ATOM 1900 C CA . GLU B 1 64 ? -15.633 6.602 14.328 1 90.38 64 GLU B CA 1
ATOM 1901 C C . GLU B 1 64 ? -14.523 6.082 15.242 1 90.38 64 GLU B C 1
ATOM 1903 O O . GLU B 1 64 ? -13.656 6.844 15.664 1 90.38 64 GLU B O 1
ATOM 1908 N N . GLU B 1 65 ? -14.367 4.84 15.422 1 89.5 65 GLU B N 1
ATOM 1909 C CA . GLU B 1 65 ? -13.344 4.348 16.344 1 89.5 65 GLU B CA 1
ATOM 1910 C C . GLU B 1 65 ? -12.227 3.627 15.578 1 89.5 65 GLU B C 1
ATOM 1912 O O . GLU B 1 65 ? -11.25 3.184 16.172 1 89.5 65 GLU B O 1
ATOM 1917 N N . ARG B 1 66 ? -12.344 3.693 14.32 1 94.75 66 ARG B N 1
ATOM 1918 C CA . ARG B 1 66 ? -11.383 2.957 13.508 1 94.75 66 ARG B CA 1
ATOM 1919 C C . ARG B 1 66 ? -10.32 3.893 12.93 1 94.75 66 ARG B C 1
ATOM 1921 O O . ARG B 1 66 ? -10.648 4.926 12.352 1 94.75 66 ARG B O 1
ATOM 1928 N N . ILE B 1 67 ? -9.055 3.568 13.117 1 98.31 67 ILE B N 1
ATOM 1929 C CA . ILE B 1 67 ? -7.973 4.32 12.492 1 98.31 67 ILE B CA 1
ATOM 1930 C C . ILE B 1 67 ? -7.953 4.047 10.992 1 98.31 67 ILE B C 1
ATOM 1932 O O . ILE B 1 67 ? -7.801 2.898 10.57 1 98.31 67 ILE B O 1
ATOM 1936 N N . ILE B 1 68 ? -8.062 5.09 10.133 1 98.19 68 ILE B N 1
ATOM 1937 C CA . ILE B 1 68 ? -8.133 4.855 8.695 1 98.19 68 ILE B CA 1
ATOM 1938 C C . ILE B 1 68 ? -7 5.598 7.988 1 98.19 68 ILE B C 1
ATOM 1940 O O . ILE B 1 68 ? -6.934 5.621 6.758 1 98.19 68 ILE B O 1
ATOM 1944 N N . GLY B 1 69 ? -6.133 6.238 8.75 1 98.69 69 GLY B N 1
ATOM 1945 C CA . GLY B 1 69 ? -5.023 6.988 8.188 1 98.69 69 GLY B CA 1
ATOM 1946 C C . GLY B 1 69 ? -4.285 7.832 9.211 1 98.69 69 GLY B C 1
ATOM 1947 O O . GLY B 1 69 ? -4.418 7.609 10.414 1 98.69 69 GLY B O 1
ATOM 1948 N N . PHE B 1 70 ? -3.42 8.742 8.664 1 98.88 70 PHE B N 1
ATOM 1949 C CA . PHE B 1 70 ? -2.701 9.617 9.586 1 98.88 70 PHE B CA 1
ATOM 1950 C C . PHE B 1 70 ? -2.285 10.906 8.891 1 98.88 70 PHE B C 1
ATOM 1952 O O . PHE B 1 70 ? -2.352 11.008 7.664 1 98.88 70 PHE B O 1
ATOM 1959 N N . ILE B 1 71 ? -1.988 11.852 9.648 1 98.81 71 ILE B N 1
ATOM 1960 C CA . ILE B 1 71 ? -1.354 13.102 9.242 1 98.81 71 ILE B CA 1
ATOM 1961 C C . ILE B 1 71 ? -0.094 13.336 10.07 1 98.81 71 ILE B C 1
ATOM 1963 O O . ILE B 1 71 ? -0.095 13.117 11.289 1 98.81 71 ILE B O 1
ATOM 1967 N N . LEU B 1 72 ? 0.959 13.641 9.469 1 98.69 72 LEU B N 1
ATOM 1968 C CA . LEU B 1 72 ? 2.127 14.156 10.172 1 98.69 72 LEU B CA 1
ATOM 1969 C C . LEU B 1 72 ? 2.201 15.68 10.062 1 98.69 72 LEU B C 1
ATOM 1971 O O . LEU B 1 72 ? 2.451 16.219 8.984 1 98.69 72 LEU B O 1
ATOM 1975 N N . LEU B 1 73 ? 1.974 16.312 11.117 1 98.5 73 LEU B N 1
ATOM 1976 C CA . LEU B 1 73 ? 1.967 17.766 11.18 1 98.5 73 LEU B CA 1
ATOM 1977 C C . LEU B 1 73 ? 3.27 18.297 11.773 1 98.5 73 LEU B C 1
ATOM 1979 O O . LEU B 1 73 ? 3.734 17.797 12.805 1 98.5 73 LEU B O 1
ATOM 1983 N N . LEU B 1 74 ? 3.869 19.234 11.078 1 97.44 74 LEU B N 1
ATOM 1984 C CA . LEU B 1 74 ? 5.016 19.969 11.609 1 97.44 74 LEU B CA 1
ATOM 1985 C C . LEU B 1 74 ? 4.59 21.328 12.148 1 97.44 74 LEU B C 1
ATOM 1987 O O . LEU B 1 74 ? 3.824 22.047 11.508 1 97.44 74 LEU B O 1
ATOM 1991 N N . GLU B 1 75 ? 4.984 21.594 13.367 1 96.38 75 GLU B N 1
ATOM 1992 C CA . GLU B 1 75 ? 4.66 22.891 13.977 1 96.38 75 GLU B CA 1
ATOM 1993 C C . GLU B 1 75 ? 5.844 23.438 14.766 1 96.38 75 GLU B C 1
ATOM 1995 O O . GLU B 1 75 ? 6.934 22.859 14.75 1 96.38 75 GLU B O 1
ATOM 2000 N N . ARG B 1 76 ? 5.637 24.672 15.281 1 93.5 76 ARG B N 1
ATOM 2001 C CA . ARG B 1 76 ? 6.672 25.266 16.125 1 93.5 76 ARG B CA 1
ATOM 2002 C C . ARG B 1 76 ? 6.883 24.453 17.391 1 93.5 76 ARG B C 1
ATOM 2004 O O . ARG B 1 76 ? 5.934 23.875 17.938 1 93.5 76 ARG B O 1
ATOM 2011 N N . PRO B 1 77 ? 8.086 24.328 17.859 1 93.38 77 PRO B N 1
ATOM 2012 C CA . PRO B 1 77 ? 9.305 25.062 17.5 1 93.38 77 PRO B CA 1
ATOM 2013 C C . PRO B 1 77 ? 10.125 24.359 16.422 1 93.38 77 PRO B C 1
ATOM 2015 O O . PRO B 1 77 ? 11.164 24.859 16 1 93.38 77 PRO B O 1
ATOM 2018 N N . PHE B 1 78 ? 9.711 23.156 15.977 1 94 78 PHE B N 1
ATOM 2019 C CA . PHE B 1 78 ? 10.445 22.469 14.914 1 94 78 PHE B CA 1
ATOM 2020 C C . PHE B 1 78 ? 10.523 23.328 13.664 1 94 78 PHE B C 1
ATOM 2022 O O . PHE B 1 78 ? 11.594 23.453 13.062 1 94 78 PHE B O 1
ATOM 2029 N N . LEU B 1 79 ? 9.32 23.875 13.281 1 92.12 79 LEU B N 1
ATOM 2030 C CA . LEU B 1 79 ? 9.297 24.797 12.148 1 92.12 79 LEU B CA 1
ATOM 2031 C C . LEU B 1 79 ? 9.812 26.172 12.562 1 92.12 79 LEU B C 1
ATOM 2033 O O . LEU B 1 79 ? 9.539 26.641 13.672 1 92.12 79 LEU B O 1
ATOM 2037 N N . LYS B 1 80 ? 10.531 26.703 11.633 1 81.5 80 LYS B N 1
ATOM 2038 C CA . LYS B 1 80 ? 11.031 28.047 11.906 1 81.5 80 LYS B CA 1
ATOM 2039 C C . LYS B 1 80 ? 10.016 29.094 11.484 1 81.5 80 LYS B C 1
ATOM 2041 O O . LYS B 1 80 ? 9.039 28.797 10.805 1 81.5 80 LYS B O 1
ATOM 2046 N N . ALA B 1 81 ? 10.055 30.344 11.938 1 71.31 81 ALA B N 1
ATOM 2047 C CA . ALA B 1 81 ? 9.148 31.484 12.062 1 71.31 81 ALA B CA 1
ATOM 2048 C C . ALA B 1 81 ? 8.445 31.766 10.742 1 71.31 81 ALA B C 1
ATOM 2050 O O . ALA B 1 81 ? 7.352 32.344 10.727 1 71.31 81 ALA B O 1
ATOM 2051 N N . LEU B 1 82 ? 8.586 31.281 9.617 1 83 82 LEU B N 1
ATOM 2052 C CA . LEU B 1 82 ? 7.883 31.719 8.414 1 83 82 LEU B CA 1
ATOM 2053 C C . LEU B 1 82 ? 6.559 30.969 8.266 1 83 82 LEU B C 1
ATOM 2055 O O . LEU B 1 82 ? 5.539 31.578 7.922 1 83 82 LEU B O 1
ATOM 2059 N N . ASN B 1 83 ? 6.418 29.781 8.602 1 88.31 83 ASN B N 1
ATOM 2060 C CA . ASN B 1 83 ? 5.176 29 8.57 1 88.31 83 ASN B CA 1
ATOM 2061 C C . ASN B 1 83 ? 4.797 28.5 9.961 1 88.31 83 ASN B C 1
ATOM 2063 O O . ASN B 1 83 ? 5.668 28.188 10.773 1 88.31 83 ASN B O 1
ATOM 2067 N N . ASP B 1 84 ? 3.523 28.547 10.164 1 95.56 84 ASP B N 1
ATOM 2068 C CA . ASP B 1 84 ? 3.025 28.047 11.438 1 95.56 84 ASP B CA 1
ATOM 2069 C C . ASP B 1 84 ? 2.947 26.516 11.43 1 95.56 84 ASP B C 1
ATOM 2071 O O . ASP B 1 84 ? 3.262 25.875 12.43 1 95.56 84 ASP B O 1
ATOM 2075 N N . PHE B 1 85 ? 2.539 26.016 10.25 1 97.88 85 PHE B N 1
ATOM 2076 C CA . PHE B 1 85 ? 2.275 24.578 10.156 1 97.88 85 PHE B CA 1
ATOM 2077 C C . PHE B 1 85 ? 2.76 24.031 8.82 1 97.88 85 PHE B C 1
ATOM 2079 O O . PHE B 1 85 ? 2.764 24.734 7.816 1 97.88 85 PHE B O 1
ATOM 2086 N N . GLY B 1 86 ? 3.205 22.781 8.82 1 97.56 86 GLY B N 1
ATOM 2087 C CA . GLY B 1 86 ? 3.48 22 7.629 1 97.56 86 GLY B CA 1
ATOM 2088 C C . GLY B 1 86 ? 2.828 20.625 7.656 1 97.56 86 GLY B C 1
ATOM 2089 O O . GLY B 1 86 ? 3.02 19.859 8.609 1 97.56 86 GLY B O 1
ATOM 2090 N N . ILE B 1 87 ? 1.989 20.375 6.715 1 98.19 87 ILE B N 1
ATOM 2091 C CA . ILE B 1 87 ? 1.495 19.016 6.586 1 98.19 87 ILE B CA 1
ATOM 2092 C C . ILE B 1 87 ? 2.482 18.188 5.766 1 98.19 87 ILE B C 1
ATOM 2094 O O . ILE B 1 87 ? 2.48 18.234 4.535 1 98.19 87 ILE B O 1
ATOM 2098 N N . ASN B 1 88 ? 3.279 17.422 6.465 1 96.75 88 ASN B N 1
ATOM 2099 C CA . ASN B 1 88 ? 4.363 16.656 5.852 1 96.75 88 ASN B CA 1
ATOM 2100 C C . ASN B 1 88 ? 3.844 15.414 5.145 1 96.75 88 ASN B C 1
ATOM 2102 O O . ASN B 1 88 ? 4.336 15.055 4.074 1 96.75 88 ASN B O 1
ATOM 2106 N N . ASP B 1 89 ? 2.994 14.727 5.785 1 97.88 89 ASP B N 1
ATOM 2107 C CA . ASP B 1 89 ? 2.396 13.516 5.238 1 97.88 89 ASP B CA 1
ATOM 2108 C C . ASP B 1 89 ? 0.896 13.469 5.52 1 97.88 89 ASP B C 1
ATOM 2110 O O . ASP B 1 89 ? 0.44 13.922 6.57 1 97.88 89 ASP B O 1
ATOM 2114 N N . ILE B 1 90 ? 0.174 12.93 4.641 1 98.56 90 ILE B N 1
ATOM 2115 C CA . ILE B 1 90 ? -1.21 12.516 4.848 1 98.56 90 ILE B CA 1
ATOM 2116 C C . ILE B 1 90 ? -1.466 11.188 4.141 1 98.56 90 ILE B C 1
ATOM 2118 O O . ILE B 1 90 ? -1.041 10.992 3 1 98.56 90 ILE B O 1
ATOM 2122 N N . PHE B 1 91 ? -2.084 10.375 4.836 1 98.75 91 PHE B N 1
ATOM 2123 C CA . PHE B 1 91 ? -2.318 9.031 4.312 1 98.75 91 PHE B CA 1
ATOM 2124 C C . PHE B 1 91 ? -3.703 8.531 4.707 1 98.75 91 PHE B C 1
ATOM 2126 O O . PHE B 1 91 ? -4.125 8.688 5.855 1 98.75 91 PHE B O 1
ATOM 2133 N N . ILE B 1 92 ? -4.445 8.008 3.75 1 98.69 92 ILE B N 1
ATOM 2134 C CA . ILE B 1 92 ? -5.711 7.301 3.932 1 98.69 92 ILE B CA 1
ATOM 2135 C C . ILE B 1 92 ? -5.594 5.883 3.377 1 98.69 92 ILE B C 1
ATOM 2137 O O . ILE B 1 92 ? -5.055 5.68 2.287 1 98.69 92 ILE B O 1
ATOM 2141 N N . LEU B 1 93 ? -6.047 4.91 4.172 1 98.69 93 LEU B N 1
ATOM 2142 C CA . LEU B 1 93 ? -6.086 3.535 3.688 1 98.69 93 LEU B CA 1
ATOM 2143 C C . LEU B 1 93 ? -6.836 3.447 2.365 1 98.69 93 LEU B C 1
ATOM 2145 O O . LEU B 1 93 ? -7.871 4.094 2.189 1 98.69 93 LEU B O 1
ATOM 2149 N N . ASN B 1 94 ? -6.344 2.543 1.502 1 98.44 94 ASN B N 1
ATOM 2150 C CA . ASN B 1 94 ? -6.922 2.402 0.169 1 98.44 94 ASN B CA 1
ATOM 2151 C C . ASN B 1 94 ? -8.422 2.117 0.232 1 98.44 94 ASN B C 1
ATOM 2153 O O . ASN B 1 94 ? -9.188 2.648 -0.567 1 98.44 94 ASN B O 1
ATOM 2157 N N . LYS B 1 95 ? -8.844 1.374 1.169 1 97.31 95 LYS B N 1
ATOM 2158 C CA . LYS B 1 95 ? -10.242 0.996 1.357 1 97.31 95 LYS B CA 1
ATOM 2159 C C . LYS B 1 95 ? -11.133 2.229 1.51 1 97.31 95 LYS B C 1
ATOM 2161 O O . LYS B 1 95 ? -12.305 2.203 1.137 1 97.31 95 LYS B O 1
ATOM 2166 N N . TYR B 1 96 ? -10.562 3.295 1.936 1 97.19 96 TYR B N 1
ATOM 2167 C CA . TYR B 1 96 ? -11.359 4.453 2.324 1 97.19 96 TYR B CA 1
ATOM 2168 C C . TYR B 1 96 ? -11.102 5.629 1.392 1 97.19 96 TYR B C 1
ATOM 2170 O O . TYR B 1 96 ? -11.664 6.711 1.578 1 97.19 96 TYR B O 1
ATOM 2178 N N . LYS B 1 97 ? -10.258 5.426 0.393 1 96.81 97 LYS B N 1
ATOM 2179 C CA . LYS B 1 97 ? -9.938 6.512 -0.525 1 96.81 97 LYS B CA 1
ATOM 2180 C C . LYS B 1 97 ? -11.102 6.809 -1.461 1 96.81 97 LYS B C 1
ATOM 2182 O O . LYS B 1 97 ? -11.953 5.945 -1.688 1 96.81 97 LYS B O 1
ATOM 2187 N N . GLY B 1 98 ? -11.18 8 -1.949 1 94.31 98 GLY B N 1
ATOM 2188 C CA . GLY B 1 98 ? -12.164 8.391 -2.947 1 94.31 98 GLY B CA 1
ATOM 2189 C C . GLY B 1 98 ? -13.508 8.766 -2.35 1 94.31 98 GLY B C 1
ATOM 2190 O O . GLY B 1 98 ? -14.492 8.922 -3.072 1 94.31 98 GLY B O 1
ATOM 2191 N N . LYS B 1 99 ? -13.5 8.93 -1.007 1 94 99 LYS B N 1
ATOM 2192 C CA . LYS B 1 99 ? -14.758 9.203 -0.332 1 94 99 LYS B CA 1
ATOM 2193 C C . LYS B 1 99 ? -14.742 10.578 0.329 1 94 99 LYS B C 1
ATOM 2195 O O . LYS B 1 99 ? -15.656 10.93 1.076 1 94 99 LYS B O 1
ATOM 2200 N N . GLY B 1 100 ? -13.68 11.273 0.167 1 95.25 100 GLY B N 1
ATOM 2201 C CA . GLY B 1 100 ? -13.57 12.617 0.71 1 95.25 100 GLY B CA 1
ATOM 2202 C C . GLY B 1 100 ? -13.102 12.648 2.15 1 95.25 100 GLY B C 1
ATOM 2203 O O . GLY B 1 100 ? -13.047 13.711 2.771 1 95.25 100 GLY B O 1
ATOM 2204 N N . LEU B 1 101 ? -12.727 11.539 2.686 1 97.19 101 LEU B N 1
ATOM 2205 C CA . LEU B 1 101 ? -12.398 11.438 4.102 1 97.19 101 LEU B CA 1
ATOM 2206 C C . LEU B 1 101 ? -11.086 12.156 4.41 1 97.19 101 LEU B C 1
ATOM 2208 O O . LEU B 1 101 ? -10.945 12.758 5.477 1 97.19 101 LEU B O 1
ATOM 2212 N N . GLY B 1 102 ? -10.156 12.109 3.473 1 97.62 102 GLY B N 1
ATOM 2213 C CA . GLY B 1 102 ? -8.922 12.867 3.643 1 97.62 102 GLY B CA 1
ATOM 2214 C C . GLY B 1 102 ? -9.148 14.367 3.725 1 97.62 102 GLY B C 1
ATOM 2215 O O . GLY B 1 102 ? -8.578 15.039 4.582 1 97.62 102 GLY B O 1
ATOM 2216 N N . ARG B 1 103 ? -9.969 14.836 2.873 1 97.12 103 ARG B N 1
ATOM 2217 C CA . ARG B 1 103 ? -10.289 16.266 2.879 1 97.12 103 ARG B CA 1
ATOM 2218 C C . ARG B 1 103 ? -10.984 16.656 4.18 1 97.12 103 ARG B C 1
ATOM 2220 O O . ARG B 1 103 ? -10.695 17.719 4.738 1 97.12 103 ARG B O 1
ATOM 2227 N N . GLU B 1 104 ? -11.875 15.812 4.602 1 97.25 104 GLU B N 1
ATOM 2228 C CA . GLU B 1 104 ? -12.562 16.094 5.859 1 97.25 104 GLU B CA 1
ATOM 2229 C C . GLU B 1 104 ? -11.57 16.172 7.02 1 97.25 104 GLU B C 1
ATOM 2231 O O . GLU B 1 104 ? -11.703 17.016 7.898 1 97.25 104 GLU B O 1
ATOM 2236 N N . ALA B 1 105 ? -10.625 15.312 7.043 1 98.12 105 ALA B N 1
ATOM 2237 C CA . ALA B 1 105 ? -9.602 15.32 8.086 1 98.12 105 ALA B CA 1
ATOM 2238 C C . ALA B 1 105 ? -8.805 16.625 8.078 1 98.12 105 ALA B C 1
ATOM 2240 O O . ALA B 1 105 ? -8.57 17.219 9.125 1 98.12 105 ALA B O 1
ATOM 2241 N N . VAL B 1 106 ? -8.398 17.062 6.875 1 98.38 106 VAL B N 1
ATOM 2242 C CA . VAL B 1 106 ? -7.609 18.281 6.75 1 98.38 106 VAL B CA 1
ATOM 2243 C C . VAL B 1 106 ? -8.453 19.484 7.16 1 98.38 106 VAL B C 1
ATOM 2245 O O . VAL B 1 106 ? -7.957 20.391 7.832 1 98.38 106 VAL B O 1
ATOM 2248 N N . LYS B 1 107 ? -9.719 19.469 6.801 1 97.69 107 LYS B N 1
ATOM 2249 C CA . LYS B 1 107 ? -10.609 20.547 7.199 1 97.69 107 LYS B CA 1
ATOM 2250 C C . LYS B 1 107 ? -10.719 20.641 8.719 1 97.69 107 LYS B C 1
ATOM 2252 O O . LYS B 1 107 ? -10.742 21.734 9.273 1 97.69 107 LYS B O 1
ATOM 2257 N N . GLN B 1 108 ? -10.812 19.5 9.32 1 97.12 108 GLN B N 1
ATOM 2258 C CA . GLN B 1 108 ? -10.828 19.484 10.773 1 97.12 108 GLN B CA 1
ATOM 2259 C C . GLN B 1 108 ? -9.547 20.062 11.352 1 97.12 108 GLN B C 1
ATOM 2261 O O . GLN B 1 108 ? -9.586 20.844 12.312 1 97.12 108 GLN B O 1
ATOM 2266 N N . LEU B 1 109 ? -8.453 19.703 10.773 1 98.25 109 LEU B N 1
ATOM 2267 C CA . LEU B 1 109 ? -7.16 20.234 11.211 1 98.25 109 LEU B CA 1
ATOM 2268 C C . LEU B 1 109 ? -7.113 21.75 11.055 1 98.25 109 LEU B C 1
ATOM 2270 O O . LEU B 1 109 ? -6.688 22.453 11.969 1 98.25 109 LEU B O 1
ATOM 2274 N N . PHE B 1 110 ? -7.574 22.203 9.914 1 98.12 110 PHE B N 1
ATOM 2275 C CA . PHE B 1 110 ? -7.59 23.641 9.625 1 98.12 110 PHE B CA 1
ATOM 2276 C C . PHE B 1 110 ? -8.438 24.391 10.641 1 98.12 110 PHE B C 1
ATOM 2278 O O . PHE B 1 110 ? -8.094 25.5 11.055 1 98.12 110 PHE B O 1
ATOM 2285 N N . LYS B 1 111 ? -9.516 23.812 11.016 1 96.94 111 LYS B N 1
ATOM 2286 C CA . LYS B 1 111 ? -10.406 24.422 11.992 1 96.94 111 LYS B CA 1
ATOM 2287 C C . LYS B 1 111 ? -9.742 24.531 13.359 1 96.94 111 LYS B C 1
ATOM 2289 O O . LYS B 1 111 ? -9.875 25.547 14.047 1 96.94 111 LYS B O 1
ATOM 2294 N N . GLU B 1 112 ? -9.031 23.578 13.734 1 96.88 112 GLU B N 1
ATOM 2295 C CA . GLU B 1 112 ? -8.414 23.516 15.055 1 96.88 112 GLU B CA 1
ATOM 2296 C C . GLU B 1 112 ? -7.121 24.328 15.109 1 96.88 112 GLU B C 1
ATOM 2298 O O . GLU B 1 112 ? -6.75 24.844 16.156 1 96.88 112 GLU B O 1
ATOM 2303 N N . LYS B 1 113 ? -6.516 24.438 13.969 1 97.5 113 LYS B N 1
ATOM 2304 C CA . LYS B 1 113 ? -5.211 25.094 13.922 1 97.5 113 LYS B CA 1
ATOM 2305 C C . LYS B 1 113 ? -5.129 26.047 12.734 1 97.5 113 LYS B C 1
ATOM 2307 O O . LYS B 1 113 ? -4.426 25.781 11.758 1 97.5 113 LYS B O 1
ATOM 2312 N N . PRO B 1 114 ? -5.762 27.172 12.891 1 97.25 114 PRO B N 1
ATOM 2313 C CA . PRO B 1 114 ? -5.629 28.156 11.82 1 97.25 114 PRO B CA 1
ATOM 2314 C C . PRO B 1 114 ? -4.238 28.781 11.758 1 97.25 114 PRO B C 1
ATOM 2316 O O . PRO B 1 114 ? -3.572 28.906 12.789 1 97.25 114 PRO B O 1
ATOM 2319 N N . GLY B 1 115 ? -3.74 29.062 10.617 1 96.69 115 GLY B N 1
ATOM 2320 C CA . GLY B 1 115 ? -2.443 29.688 10.453 1 96.69 115 GLY B CA 1
ATOM 2321 C C . GLY B 1 115 ? -1.873 29.531 9.055 1 96.69 115 GLY B C 1
ATOM 2322 O O . GLY B 1 115 ? -2.602 29.219 8.117 1 96.69 115 GLY B O 1
ATOM 2323 N N . LYS B 1 116 ? -0.588 29.891 8.914 1 97.12 116 LYS B N 1
ATOM 2324 C CA . LYS B 1 116 ? 0.134 29.766 7.652 1 97.12 116 LYS B CA 1
ATOM 2325 C C . LYS B 1 116 ? 0.654 28.344 7.457 1 97.12 116 LYS B C 1
ATOM 2327 O O . LYS B 1 116 ? 1.387 27.828 8.305 1 97.12 116 LYS B O 1
ATOM 2332 N N . TYR B 1 117 ? 0.214 27.797 6.355 1 97.69 117 TYR B N 1
ATOM 2333 C CA . TYR B 1 117 ? 0.562 26.406 6.078 1 97.69 117 TYR B CA 1
ATOM 2334 C C . TYR B 1 117 ? 1.496 26.312 4.879 1 97.69 117 TYR B C 1
ATOM 2336 O O . TYR B 1 117 ? 1.5 27.188 4.012 1 97.69 117 TYR B O 1
ATOM 2344 N N . PHE B 1 118 ? 2.195 25.219 4.883 1 96.88 118 PHE B N 1
ATOM 2345 C CA . PHE B 1 118 ? 2.816 24.766 3.645 1 96.88 118 PHE B CA 1
ATOM 2346 C C . PHE B 1 118 ? 2.66 23.266 3.48 1 96.88 118 PHE B C 1
ATOM 2348 O O . PHE B 1 118 ? 2.561 22.531 4.469 1 96.88 118 PHE B O 1
ATOM 2355 N N . VAL B 1 119 ? 2.557 22.812 2.25 1 97.62 119 VAL B N 1
ATOM 2356 C CA . VAL B 1 119 ? 2.562 21.391 1.875 1 97.62 119 VAL B CA 1
ATOM 2357 C C . VAL B 1 119 ? 3.527 21.172 0.713 1 97.62 119 VAL B C 1
ATOM 2359 O O . VAL B 1 119 ? 3.816 22.094 -0.048 1 97.62 119 VAL B O 1
ATOM 2362 N N . MET B 1 120 ? 4.074 19.984 0.7 1 95.94 120 MET B N 1
ATOM 2363 C CA . MET B 1 120 ? 4.969 19.578 -0.386 1 95.94 120 MET B CA 1
ATOM 2364 C C . MET B 1 120 ? 4.543 18.25 -0.982 1 95.94 120 MET B C 1
ATOM 2366 O O . MET B 1 120 ? 4.211 17.312 -0.249 1 95.94 120 MET B O 1
ATOM 2370 N N . GLU B 1 121 ? 4.508 18.234 -2.311 1 96.75 121 GLU B N 1
ATOM 2371 C CA . GLU B 1 121 ? 4.125 17.016 -3.008 1 96.75 121 GLU B CA 1
ATOM 2372 C C . GLU B 1 121 ? 5.105 16.688 -4.133 1 96.75 121 GLU B C 1
ATOM 2374 O O . GLU B 1 121 ? 5.621 17.594 -4.793 1 96.75 121 GLU B O 1
ATOM 2379 N N . LEU B 1 122 ? 5.359 15.383 -4.336 1 97.06 122 LEU B N 1
ATOM 2380 C CA . LEU B 1 122 ? 6.031 14.977 -5.57 1 97.06 122 LEU B CA 1
ATOM 2381 C C . LEU B 1 122 ? 5.199 15.352 -6.789 1 97.06 122 LEU B C 1
ATOM 2383 O O . LEU B 1 122 ? 3.998 15.07 -6.84 1 97.06 122 LEU B O 1
ATOM 2387 N N . ILE B 1 123 ? 5.832 15.953 -7.773 1 96.31 123 ILE B N 1
ATOM 2388 C CA . ILE B 1 123 ? 5.117 16.422 -8.953 1 96.31 123 ILE B CA 1
ATOM 2389 C C . ILE B 1 123 ? 4.438 15.25 -9.648 1 96.31 123 ILE B C 1
ATOM 2391 O O . ILE B 1 123 ? 3.324 15.383 -10.172 1 96.31 123 ILE B O 1
ATOM 2395 N N . ASP B 1 124 ? 5.094 14.109 -9.656 1 95.5 124 ASP B N 1
ATOM 2396 C CA . ASP B 1 124 ? 4.57 12.938 -10.352 1 95.5 124 ASP B CA 1
ATOM 2397 C C . ASP B 1 124 ? 3.434 12.297 -9.562 1 95.5 124 ASP B C 1
ATOM 2399 O O . ASP B 1 124 ? 2.711 11.445 -10.094 1 95.5 124 ASP B O 1
ATOM 2403 N N . ASN B 1 125 ? 3.291 12.641 -8.312 1 97.44 125 ASN B N 1
ATOM 2404 C CA . ASN B 1 125 ? 2.182 12.141 -7.512 1 97.44 125 ASN B CA 1
ATOM 2405 C C . ASN B 1 125 ? 0.892 12.906 -7.797 1 97.44 125 ASN B C 1
ATOM 2407 O O . ASN B 1 125 ? 0.405 13.648 -6.941 1 97.44 125 ASN B O 1
ATOM 2411 N N . GLN B 1 126 ? 0.322 12.625 -8.914 1 97 126 GLN B N 1
ATOM 2412 C CA . GLN B 1 126 ? -0.818 13.383 -9.422 1 97 126 GLN B CA 1
ATOM 2413 C C . GLN B 1 126 ? -2.016 13.273 -8.484 1 97 126 GLN B C 1
ATOM 2415 O O . GLN B 1 126 ? -2.717 14.258 -8.25 1 97 126 GLN B O 1
ATOM 2420 N N . PRO B 1 127 ? -2.295 12.086 -7.926 1 96.69 127 PRO B N 1
ATOM 2421 C CA . PRO B 1 127 ? -3.395 12.023 -6.957 1 96.69 127 PRO B CA 1
ATOM 2422 C C . PRO B 1 127 ? -3.229 13.016 -5.809 1 96.69 127 PRO B C 1
ATOM 2424 O O . PRO B 1 127 ? -4.191 13.672 -5.414 1 96.69 127 PRO B O 1
ATOM 2427 N N . ALA B 1 128 ? -2.008 13.148 -5.262 1 97.31 128 ALA B N 1
ATOM 2428 C CA . ALA B 1 128 ? -1.752 14.086 -4.176 1 97.31 128 ALA B CA 1
ATOM 2429 C C . ALA B 1 128 ? -1.936 15.531 -4.648 1 97.31 128 ALA B C 1
ATOM 2431 O O . ALA B 1 128 ? -2.57 16.328 -3.965 1 97.31 128 ALA B O 1
ATOM 2432 N N . VAL B 1 129 ? -1.373 15.852 -5.828 1 97.56 129 VAL B N 1
ATOM 2433 C CA . VAL B 1 129 ? -1.48 17.188 -6.387 1 97.56 129 VAL B CA 1
ATOM 2434 C C . VAL B 1 129 ? -2.951 17.562 -6.586 1 97.56 129 VAL B C 1
ATOM 2436 O O . VAL B 1 129 ? -3.391 18.641 -6.184 1 97.56 129 VAL B O 1
ATOM 2439 N N . SER B 1 130 ? -3.701 16.656 -7.176 1 97.69 130 SER B N 1
ATOM 2440 C CA . SER B 1 130 ? -5.125 16.859 -7.41 1 97.69 130 SER B CA 1
ATOM 2441 C C . SER B 1 130 ? -5.887 17.016 -6.102 1 97.69 130 SER B C 1
ATOM 2443 O O . SER B 1 130 ? -6.801 17.844 -6 1 97.69 130 SER B O 1
ATOM 2445 N N . PHE B 1 131 ? -5.543 16.172 -5.133 1 98.19 131 PHE B N 1
ATOM 2446 C CA . PHE B 1 131 ? -6.156 16.234 -3.809 1 98.19 131 PHE B CA 1
ATOM 2447 C C . PHE B 1 131 ? -6.078 17.656 -3.246 1 98.19 131 PHE B C 1
ATOM 2449 O O . PHE B 1 131 ? -7.098 18.234 -2.855 1 98.19 131 PHE B O 1
ATOM 2456 N N . TRP B 1 132 ? -4.918 18.266 -3.217 1 98.31 132 TRP B N 1
ATOM 2457 C CA . TRP B 1 132 ? -4.711 19.562 -2.602 1 98.31 132 TRP B CA 1
ATOM 2458 C C . TRP B 1 132 ? -5.367 20.672 -3.43 1 98.31 132 TRP B C 1
ATOM 2460 O O . TRP B 1 132 ? -6.043 21.547 -2.885 1 98.31 132 TRP B O 1
ATOM 2470 N N . LYS B 1 133 ? -5.223 20.578 -4.699 1 97.62 133 LYS B N 1
ATOM 2471 C CA . LYS B 1 133 ? -5.812 21.609 -5.555 1 97.62 133 LYS B CA 1
ATOM 2472 C C . LYS B 1 133 ? -7.336 21.609 -5.43 1 97.62 133 LYS B C 1
ATOM 2474 O O . LYS B 1 133 ? -7.957 22.672 -5.43 1 97.62 133 LYS B O 1
ATOM 2479 N N . LYS B 1 134 ? -7.863 20.469 -5.344 1 97.38 134 LYS B N 1
ATOM 2480 C CA . LYS B 1 134 ? -9.305 20.375 -5.141 1 97.38 134 LYS B CA 1
ATOM 2481 C C . LYS B 1 134 ? -9.711 20.969 -3.795 1 97.38 134 LYS B C 1
ATOM 2483 O O . LYS B 1 134 ? -10.742 21.641 -3.693 1 97.38 134 LYS B O 1
ATOM 2488 N N . LEU B 1 135 ? -8.953 20.641 -2.783 1 97.88 135 LEU B N 1
ATOM 2489 C CA . LEU B 1 135 ? -9.227 21.156 -1.451 1 97.88 135 LEU B CA 1
ATOM 2490 C C . LEU B 1 135 ? -9.164 22.688 -1.445 1 97.88 135 LEU B C 1
ATOM 2492 O O . LEU B 1 135 ? -10.039 23.344 -0.879 1 97.88 135 LEU B O 1
ATOM 2496 N N . TYR B 1 136 ? -8.125 23.281 -2.1 1 98.19 136 TYR B N 1
ATOM 2497 C CA . TYR B 1 136 ? -8 24.734 -2.195 1 98.19 136 TYR B CA 1
ATOM 2498 C C . TYR B 1 136 ? -9.227 25.344 -2.867 1 98.19 136 TYR B C 1
ATOM 2500 O O . TYR B 1 136 ? -9.766 26.359 -2.398 1 98.19 136 TYR B O 1
ATOM 2508 N N . SER B 1 137 ? -9.609 24.719 -3.932 1 98.06 137 SER B N 1
ATOM 2509 C CA . SER B 1 137 ? -10.766 25.203 -4.68 1 98.06 137 SER B CA 1
ATOM 2510 C C . SER B 1 137 ? -12.039 25.125 -3.836 1 98.06 137 SER B C 1
ATOM 2512 O O . SER B 1 137 ? -12.797 26.094 -3.773 1 98.06 137 SER B O 1
ATOM 2514 N N . GLU B 1 138 ? -12.25 24.047 -3.223 1 97.56 138 GLU B N 1
ATOM 2515 C CA . GLU B 1 138 ? -13.438 23.812 -2.41 1 97.56 138 GLU B CA 1
ATOM 2516 C C . GLU B 1 138 ? -13.547 24.844 -1.29 1 97.56 138 GLU B C 1
ATOM 2518 O O . GLU B 1 138 ? -14.641 25.297 -0.952 1 97.56 138 GLU B O 1
ATOM 2523 N N . LEU B 1 139 ? -12.422 25.234 -0.697 1 97.94 139 LEU B N 1
ATOM 2524 C CA . LEU B 1 139 ? -12.414 26.109 0.47 1 97.94 139 LEU B CA 1
ATOM 2525 C C . LEU B 1 139 ? -12.109 27.547 0.07 1 97.94 139 LEU B C 1
ATOM 2527 O O . LEU B 1 139 ? -11.977 28.422 0.931 1 97.94 139 LEU B O 1
ATOM 2531 N N . ASP B 1 140 ? -11.984 27.797 -1.218 1 98 140 ASP B N 1
ATOM 2532 C CA . ASP B 1 140 ? -11.648 29.125 -1.75 1 98 140 ASP B CA 1
ATOM 2533 C C . ASP B 1 140 ? -10.367 29.656 -1.112 1 98 140 ASP B C 1
ATOM 2535 O O . ASP B 1 140 ? -10.336 30.797 -0.654 1 98 140 ASP B O 1
ATOM 2539 N N . ILE B 1 141 ? -9.438 28.734 -1.027 1 98.25 141 ILE B N 1
ATOM 2540 C CA . ILE B 1 141 ? -8.141 29.109 -0.471 1 98.25 141 ILE B CA 1
ATOM 2541 C C . ILE B 1 141 ? -7.211 29.578 -1.59 1 98.25 141 ILE B C 1
ATOM 2543 O O . ILE B 1 141 ? -7.008 28.859 -2.576 1 98.25 141 ILE B O 1
ATOM 2547 N N . GLN B 1 142 ? -6.723 30.75 -1.409 1 98.12 142 GLN B N 1
ATOM 2548 C CA . GLN B 1 142 ? -5.648 31.219 -2.285 1 98.12 142 GLN B CA 1
ATOM 2549 C C . GLN B 1 142 ? -4.301 30.641 -1.842 1 98.12 142 GLN B C 1
ATOM 2551 O O . GLN B 1 142 ? -4.016 30.578 -0.644 1 98.12 142 GLN B O 1
ATOM 2556 N N . TYR B 1 143 ? -3.549 30.172 -2.791 1 98.06 143 TYR B N 1
ATOM 2557 C CA . TYR B 1 143 ? -2.256 29.594 -2.439 1 98.06 143 TYR B CA 1
ATOM 2558 C C . TYR B 1 143 ? -1.181 30.016 -3.432 1 98.06 143 TYR B C 1
ATOM 2560 O O . TYR B 1 143 ? -1.486 30.359 -4.578 1 98.06 143 TYR B O 1
ATOM 2568 N N . GLU B 1 144 ? 0.039 30.062 -2.945 1 97.69 144 GLU B N 1
ATOM 2569 C CA . GLU B 1 144 ? 1.219 30.219 -3.791 1 97.69 144 GLU B CA 1
ATOM 2570 C C . GLU B 1 144 ? 1.893 28.875 -4.055 1 97.69 144 GLU B C 1
ATOM 2572 O O . GLU B 1 144 ? 1.957 28.031 -3.164 1 97.69 144 GLU B O 1
ATOM 2577 N N . GLU B 1 145 ? 2.334 28.719 -5.242 1 97.56 145 GLU B N 1
ATOM 2578 C CA . GLU B 1 145 ? 2.932 27.453 -5.648 1 97.56 145 GLU B CA 1
ATOM 2579 C C . GLU B 1 145 ? 4.297 27.656 -6.289 1 97.56 145 GLU B C 1
ATOM 2581 O O . GLU B 1 145 ? 4.473 28.578 -7.098 1 97.56 145 GLU B O 1
ATOM 2586 N N . LYS B 1 146 ? 5.27 26.938 -5.855 1 96.69 146 LYS B N 1
ATOM 2587 C CA . LYS B 1 146 ? 6.594 26.953 -6.465 1 96.69 146 LYS B CA 1
ATOM 2588 C C . LYS B 1 146 ? 7.109 25.531 -6.688 1 96.69 146 LYS B C 1
ATOM 2590 O O . LYS B 1 146 ? 6.711 24.594 -5.977 1 96.69 146 LYS B O 1
ATOM 2595 N N . GLU B 1 147 ? 7.891 25.344 -7.719 1 95.88 147 GLU B N 1
ATOM 2596 C CA . GLU B 1 147 ? 8.562 24.062 -7.957 1 95.88 147 GLU B CA 1
ATOM 2597 C C . GLU B 1 147 ? 9.977 24.078 -7.379 1 95.88 147 GLU B C 1
ATOM 2599 O O . GLU B 1 147 ? 10.664 25.094 -7.418 1 95.88 147 GLU B O 1
ATOM 2604 N N . ASP B 1 148 ? 10.297 23 -6.734 1 93.44 148 ASP B N 1
ATOM 2605 C CA . ASP B 1 148 ? 11.633 22.828 -6.18 1 93.44 148 ASP B CA 1
ATOM 2606 C C . ASP B 1 148 ? 12.102 21.375 -6.312 1 93.44 148 ASP B C 1
ATOM 2608 O O . ASP B 1 148 ? 11.336 20.516 -6.75 1 93.44 148 ASP B O 1
ATOM 2612 N N . HIS B 1 149 ? 13.461 21.219 -6.164 1 90.62 149 HIS B N 1
ATOM 2613 C CA . HIS B 1 149 ? 14.023 19.875 -6.125 1 90.62 149 HIS B CA 1
ATOM 2614 C C . HIS B 1 149 ? 14.445 19.5 -4.711 1 90.62 149 HIS B C 1
ATOM 2616 O O . HIS B 1 149 ? 15.273 20.172 -4.102 1 90.62 149 HIS B O 1
ATOM 2622 N N . ILE B 1 150 ? 13.766 18.562 -4.242 1 83.62 150 ILE B N 1
ATOM 2623 C CA . ILE B 1 150 ? 14.133 18 -2.947 1 83.62 150 ILE B CA 1
ATOM 2624 C C . ILE B 1 150 ? 14.688 16.594 -3.131 1 83.62 150 ILE B C 1
ATOM 2626 O O . ILE B 1 150 ? 14.008 15.719 -3.666 1 83.62 150 ILE B O 1
ATOM 2630 N N . ASP B 1 151 ? 15.906 16.266 -2.629 1 82.81 151 ASP B N 1
ATOM 2631 C CA . ASP B 1 151 ? 16.594 15 -2.84 1 82.81 151 ASP B CA 1
ATOM 2632 C C . ASP B 1 151 ? 16.531 14.578 -4.309 1 82.81 151 ASP B C 1
ATOM 2634 O O . ASP B 1 151 ? 16.156 13.445 -4.621 1 82.81 151 ASP B O 1
ATOM 2638 N N . ASP B 1 152 ? 16.609 15.516 -5.145 1 84.88 152 ASP B N 1
ATOM 2639 C CA . ASP B 1 152 ? 16.703 15.352 -6.594 1 84.88 152 ASP B CA 1
ATOM 2640 C C . ASP B 1 152 ? 15.359 14.93 -7.188 1 84.88 152 ASP B C 1
ATOM 2642 O O . ASP B 1 152 ? 15.312 14.32 -8.258 1 84.88 152 ASP B O 1
ATOM 2646 N N . GLU B 1 153 ? 14.352 15.164 -6.414 1 92.38 153 GLU B N 1
ATOM 2647 C CA . GLU B 1 153 ? 13.008 14.898 -6.918 1 92.38 153 GLU B CA 1
ATOM 2648 C C . GLU B 1 153 ? 12.211 16.188 -7.094 1 92.38 153 GLU B C 1
ATOM 2650 O O . GLU B 1 153 ? 12.18 17.031 -6.195 1 92.38 153 GLU B O 1
ATOM 2655 N N . PRO B 1 154 ? 11.648 16.312 -8.258 1 95 154 PRO B N 1
ATOM 2656 C CA . PRO B 1 154 ? 10.82 17.5 -8.453 1 95 154 PRO B CA 1
ATOM 2657 C C . PRO B 1 154 ? 9.602 17.531 -7.539 1 95 154 PRO B C 1
ATOM 2659 O O . PRO B 1 154 ? 8.852 16.547 -7.465 1 95 154 PRO B O 1
ATOM 2662 N N . CYS B 1 155 ? 9.414 18.641 -6.859 1 96.69 155 CYS B N 1
ATOM 2663 C CA . CYS B 1 155 ? 8.32 18.781 -5.895 1 96.69 155 CYS B CA 1
ATOM 2664 C C . CYS B 1 155 ? 7.586 20.094 -6.09 1 96.69 155 CYS B C 1
ATOM 2666 O O . CYS B 1 155 ? 8.141 21.047 -6.641 1 96.69 155 CYS B O 1
ATOM 2668 N N . LEU B 1 156 ? 6.344 20.078 -5.758 1 97.19 156 LEU B N 1
ATOM 2669 C CA . LEU B 1 156 ? 5.52 21.266 -5.648 1 97.19 156 LEU B CA 1
ATOM 2670 C C . LEU B 1 156 ? 5.395 21.719 -4.191 1 97.19 156 LEU B C 1
ATOM 2672 O O . LEU B 1 156 ? 5.055 20.906 -3.324 1 97.19 156 LEU B O 1
ATOM 2676 N N . ILE B 1 157 ? 5.77 22.922 -3.951 1 96.81 157 ILE B N 1
ATOM 2677 C CA . ILE B 1 157 ? 5.59 23.5 -2.625 1 96.81 157 ILE B CA 1
ATOM 2678 C C . ILE B 1 157 ? 4.477 24.547 -2.668 1 96.81 157 ILE B C 1
ATOM 2680 O O . ILE B 1 157 ? 4.516 25.469 -3.484 1 96.81 157 ILE B O 1
ATOM 2684 N N . GLN B 1 158 ? 3.553 24.359 -1.817 1 97.81 158 GLN B N 1
ATOM 2685 C CA . GLN B 1 158 ? 2.426 25.281 -1.769 1 97.81 158 GLN B CA 1
ATOM 2686 C C . GLN B 1 158 ? 2.287 25.906 -0.383 1 97.81 158 GLN B C 1
ATOM 2688 O O . GLN B 1 158 ? 2.41 25.219 0.63 1 97.81 158 GLN B O 1
ATOM 2693 N N . THR B 1 159 ? 2.131 27.188 -0.384 1 97.5 159 THR B N 1
ATOM 2694 C CA . THR B 1 159 ? 1.932 27.922 0.861 1 97.5 159 THR B CA 1
ATOM 2695 C C . THR B 1 159 ? 0.591 28.641 0.852 1 97.5 159 THR B C 1
ATOM 2697 O O . THR B 1 159 ? 0.174 29.172 -0.179 1 97.5 159 THR B O 1
ATOM 2700 N N . PHE B 1 160 ? -0.041 28.656 1.992 1 98.12 160 PHE B N 1
ATOM 2701 C CA . PHE B 1 160 ? -1.361 29.266 2.078 1 98.12 160 PHE B CA 1
ATOM 2702 C C . PHE B 1 160 ? -1.719 29.578 3.525 1 98.12 16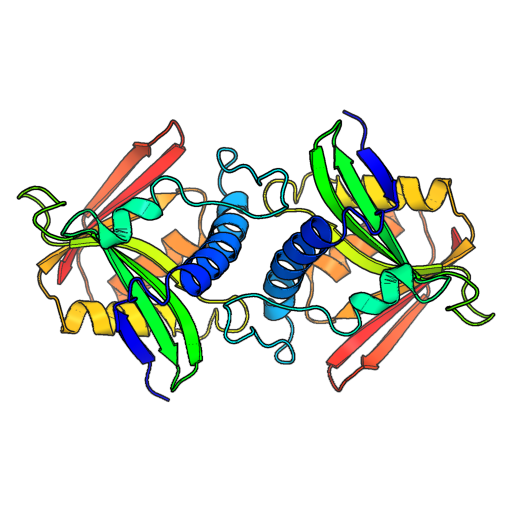0 PHE B C 1
ATOM 2704 O O . PHE B 1 160 ? -1.021 29.156 4.449 1 98.12 160 PHE B O 1
ATOM 2711 N N . VAL B 1 161 ? -2.777 30.328 3.703 1 97.44 161 VAL B N 1
ATOM 2712 C CA . VAL B 1 161 ? -3.238 30.703 5.031 1 97.44 161 VAL B CA 1
ATOM 2713 C C . VAL B 1 161 ? -4.684 30.25 5.23 1 97.44 161 VAL B C 1
ATOM 2715 O O . VAL B 1 161 ? -5.508 30.375 4.324 1 97.44 161 VAL B O 1
ATOM 2718 N N . VAL B 1 162 ? -4.867 29.656 6.367 1 95.88 162 VAL B N 1
ATOM 2719 C CA . VAL B 1 162 ? -6.223 29.266 6.738 1 95.88 162 VAL B CA 1
ATOM 2720 C C . VAL B 1 162 ? -6.664 30.047 7.973 1 95.88 162 VAL B C 1
ATOM 2722 O O . VAL B 1 162 ? -5.855 30.328 8.859 1 95.88 162 VAL B O 1
#

Solvent-accessible surface area (backbone atoms only — not comparable to full-atom values): 17689 Å² total; per-residue (Å²): 139,62,70,46,79,40,75,60,48,79,91,45,43,65,30,50,48,36,44,45,19,49,45,48,44,64,50,16,59,59,41,86,83,66,67,71,46,93,61,34,47,37,74,67,89,65,61,77,41,46,84,71,39,66,25,37,47,46,25,36,31,20,56,68,90,41,78,47,34,34,36,35,35,34,21,61,75,62,40,59,90,86,40,52,34,29,50,70,43,74,43,62,42,45,64,57,55,94,68,56,54,68,58,51,47,50,50,51,46,43,71,75,54,60,39,35,36,34,38,64,42,52,62,74,34,49,69,60,53,51,51,51,53,48,51,29,59,75,67,70,46,68,70,48,76,47,78,45,70,56,96,86,34,59,25,37,39,35,38,35,63,86,136,61,72,46,79,39,76,61,48,78,90,45,44,65,29,51,48,37,44,47,19,49,44,49,44,63,50,18,57,59,40,87,82,65,66,70,44,93,60,32,46,36,74,66,88,64,61,77,41,46,83,72,40,67,26,38,46,44,25,35,31,21,56,68,88,42,76,47,34,34,35,34,36,35,21,62,73,61,39,59,90,86,40,51,33,30,50,70,44,76,44,63,41,48,64,57,56,95,68,57,54,67,58,52,46,50,50,52,47,42,70,76,53,60,39,36,35,33,40,64,41,53,60,74,34,50,70,60,54,51,51,52,53,50,50,29,59,75,67,70,45,67,68,48,75,46,78,46,70,56,98,84,34,60,25,38,38,36,36,36,65,88

Radius of gyration: 21.73 Å; Cα contacts (8 Å, |Δi|>4): 587; chains: 2; bounding box: 39×65×51 Å

Nearest PDB structures (foldseek):
  7l1k-assembly1_A  TM=6.378E-01  e=6.623E-06  Schizosaccharomyces pombe 972h-
  6z00-assembly2_B  TM=6.339E-01  e=9.403E-06  Arabidopsis thaliana
  1yvk-assembly1_D  TM=5.955E-01  e=8.163E-05  Bacillus subtilis subsp. subtilis str. 168
  4y49-assembly3_O  TM=6.173E-01  e=3.516E-04  Saccharomyces cerevisiae
  6ee1-assembly1_A  TM=5.257E-01  e=2.358E-02  Mycobacterium tuberculosis CDC1551

pLDDT: mean 95.97, std 4.62, range [62.47, 98.88]

Sequence (324 aa):
MSITLHEVLQSEKDVLRNFYSLYLHDLSKFTSTLEISEEGYFEFDGFEKFWEVEGIVPYFIKLEERIIGFILLLERPFLKALNDFGINDIFILNKYKGKGLGREAVKQLFKEKPGKYFVMELIDNQPAVSFWKKLYSELDIQYEEKEDHIDDEPCLIQTFVVMSITLHEVLQSEKDVLRNFYSLYLHDLSKFTSTLEISEEGYFEFDGFEKFWEVEGIVPYFIKLEERIIGFILLLERPFLKALNDFGINDIFILNKYKGKGLGREAVKQLFKEKPGKYFVMELIDNQPAVSFWKKLYSELDIQYEEKEDHIDDEPCLIQTFVV

Organism: NCBI:txid33932

InterPro domains:
  IPR000182 GNAT domain [PF00583] (37-135)
  IPR000182 GNAT domain [PS51186] (3-162)
  IPR016181 Acyl-CoA N-acyltransferase [SSF55729] (15-135)

Secondary structure (DSSP, 8-state):
--EEEEEPPGGGHHHHHHHHHHHHHHHTTS-S-----TTS----TTGGGGGTSTTEEEEEEEETTEEEEEEEEEETTTS-TT-SEEEEEEEE-GGGTTSSHHHHHHHHHHHHS-SEEEEEEETT-HHHHHHHHHHHHHHT--EEEEEEEETTEEEEEEEEE-/--EEEEEPPGGGHHHHHHHHHHHHHHHTTS-S-----TTS----TTGGGGGTSTTEEEEEEEETTEEEEEEEEEETTTS-TT-SEEEEEEEE-GGGTTSSHHHHHHHHHHHHS-SEEEEEEETT-HHHHHHHHHHHHHTT--EEEEEEEETTEEEEEEEEE-

Foldseek 3Di:
DAKDKAWDDPVCLVVVQQQVQVVVVVVCVQDVPWDADPVGTGGDDCSVCCPVPPQFIKIFIDDVNHGFWIWTKGAPPNDPDPWGIEGEDTDGHPVCPPPCSSLSHVVVVCVVDWTKYKYKDQPSPVVVVCVVVVSCVVVVWDKDWDWDADPNTIMIMIMTGD/DAKDKAWDDPVCLVVVQQQVQVVVVVVCVQDVPWDADPVGTGGDDCSVCCPVPPQFIKIFIDDVNHGFWIWTKGAPPVDPDPWGIEGEDTDGHPVCPPPCSSLSHVVVVCVVDWTKYKYKDQPSPVVVVVNVVVSCVVVVWDKDWDWDADVNTIMIMIMTGD